Protein AF-A0A7X7V3R4-F1 (afdb_monomer)

Foldseek 3Di:
DDAPDDLCVLADDPDDDDDPPPFDDFWLLLVLLNVLSVVLSVLVVLLVVLLVCLVDPPCVVVDPADPDPLVNQLSNVVSSLVSLLRSLVSLVVSLLSLQLSLQSNQCCVQDDPHDRDDGVHYDPPVVSVVSSVSSSVLRDQLPDPPRCVVVSCVVPVLSVVLSCLSVVLCVVVCPDPSVVQNCCCVPVNDADAPSNVVSVDDLPDWDWDADPVPRDIDIDDRDPNVPGHYDHSVVSSVVVSCCSRPPSVVSSSVSSVSSCVSVVGGPVD

Sequence (269 aa):
MEFTTDIFSLDKPSSVTFNLVGTRLPNNHDLYFRSKQKELVEQYSAARIFLRETETDDWEHWFNPVEDDVANKAFKLIFRSHFYETALFYYNAIVDLSWTLCYVSAEFACSQQGKRVDLSGIRPIDEAATLLRSAERNVTAPTAENNPFEYLRMMCPEFIPAFDQIIDFWNAFSDSEIRKRYNFCKHKGRPAYQEIEDLSSGRVMGFYVQNKDTGEKTQMASDIADVRYSFSLEDAIAQLVDFDDNKLFPYIRKLIDTIEDILKPSPMI

Solvent-accessible surface area (backbone atoms only — not comparable to full-atom values): 15715 Å² total; per-residue (Å²): 113,88,73,94,62,66,65,73,76,64,41,76,83,90,76,75,90,78,61,82,80,90,54,65,74,62,27,42,59,38,51,52,36,52,52,38,44,46,56,38,42,53,41,47,52,52,19,52,52,26,47,35,52,50,64,60,84,70,53,70,82,79,43,83,83,52,92,50,64,69,62,38,51,43,50,53,50,52,54,29,48,53,24,42,54,52,14,48,52,32,54,52,48,39,57,54,40,52,53,45,34,49,41,65,61,50,48,77,64,46,48,65,94,84,40,71,61,86,49,88,46,72,63,59,70,71,58,45,51,51,51,53,60,53,46,61,71,70,62,63,59,86,83,43,95,84,36,58,59,70,59,41,42,71,78,33,56,86,46,39,71,47,52,50,52,52,45,58,49,44,68,59,43,69,78,28,70,68,45,50,52,43,52,38,47,75,74,74,41,84,68,45,36,46,75,50,54,71,67,61,78,66,77,87,53,83,44,73,51,66,42,87,89,78,64,49,72,45,78,46,85,57,44,77,72,70,76,46,64,64,49,53,56,67,62,50,49,54,51,51,51,50,38,42,58,75,47,49,48,58,48,53,47,53,43,50,53,50,49,43,72,68,67,58,56,26,82,88,109

Secondary structure (DSSP, 8-state):
---SS-GGGGSPPSS----STTPPPP-HHHHHHHHHHHHHHHHHHHHHHHHHHTT-S-GGGTS---S-HHHHHHHHHHHHHHHHHHHHHHHHHHHHHHHHHHHHHH-TT-EETTEEPP-SSPPPHHHHHHHHHHHHTT---TT-TT-THHHHHHH-GGGHHHHHHHHHHHHHHTTSHHHHHHHHHHHH---EEHHHHTTS------EEEE-TTT--EEEEP-SGGGGS-EE-HHHHHHHHHHHIIIIIHHHHHHHHHHHHHHH---TT-

Radius of gyration: 24.25 Å; Cα contacts (8 Å, |Δi|>4): 280; chains: 1; bounding box: 82×37×66 Å

Structure (mmCIF, N/CA/C/O backbone):
data_AF-A0A7X7V3R4-F1
#
_entry.id   AF-A0A7X7V3R4-F1
#
loop_
_atom_site.group_PDB
_atom_site.id
_atom_site.type_symbol
_atom_site.label_atom_id
_atom_site.label_alt_id
_atom_site.label_comp_id
_atom_site.label_asym_id
_atom_site.label_entity_id
_atom_site.label_seq_id
_atom_site.pdbx_PDB_ins_code
_atom_site.Cartn_x
_atom_site.Cartn_y
_atom_site.Cartn_z
_atom_site.occupancy
_atom_site.B_iso_or_equiv
_atom_site.auth_seq_id
_atom_site.auth_comp_id
_atom_site.auth_asym_id
_atom_site.auth_atom_id
_atom_site.pdbx_PDB_model_num
ATOM 1 N N . MET A 1 1 ? -3.279 -10.533 -13.887 1.00 90.25 1 MET A N 1
ATOM 2 C CA . MET A 1 1 ? -2.554 -10.736 -12.618 1.00 90.25 1 MET A CA 1
ATOM 3 C C . MET A 1 1 ? -3.469 -11.358 -11.583 1.00 90.25 1 MET A C 1
ATOM 5 O O . MET A 1 1 ? -4.553 -10.825 -11.336 1.00 90.25 1 MET A O 1
ATOM 9 N N . GLU A 1 2 ? -3.047 -12.467 -10.980 1.00 88.75 2 GLU A N 1
ATOM 10 C CA . GLU A 1 2 ? -3.783 -13.142 -9.906 1.00 88.75 2 GLU A CA 1
ATOM 11 C C . GLU A 1 2 ? -3.129 -12.851 -8.550 1.00 88.75 2 GLU A C 1
ATOM 13 O O . GLU A 1 2 ? -1.925 -13.024 -8.398 1.00 88.75 2 GLU A O 1
ATOM 18 N N . PHE A 1 3 ? -3.929 -12.408 -7.575 1.00 94.44 3 PHE A N 1
ATOM 19 C CA . PHE A 1 3 ? -3.501 -12.253 -6.181 1.00 94.44 3 PHE A CA 1
ATOM 20 C C . PHE A 1 3 ? -3.953 -13.476 -5.388 1.00 94.44 3 PHE A C 1
ATOM 22 O O . PHE A 1 3 ? -5.078 -13.947 -5.571 1.00 94.44 3 PHE A O 1
ATOM 29 N N . THR A 1 4 ? -3.111 -13.963 -4.481 1.00 95.06 4 THR A N 1
ATOM 30 C CA . THR A 1 4 ? -3.426 -15.127 -3.633 1.00 95.06 4 THR A CA 1
ATOM 31 C C . THR A 1 4 ? -4.371 -14.790 -2.479 1.00 95.06 4 THR A C 1
ATOM 33 O O . THR A 1 4 ? -4.909 -15.683 -1.821 1.00 95.06 4 THR A O 1
ATOM 36 N N . THR A 1 5 ? -4.602 -13.500 -2.241 1.00 95.38 5 THR A N 1
ATOM 37 C CA . THR A 1 5 ? -5.383 -12.981 -1.119 1.00 95.38 5 THR A CA 1
ATOM 38 C C . THR A 1 5 ? -6.582 -12.148 -1.588 1.00 95.38 5 THR A C 1
ATOM 40 O O . THR A 1 5 ? -6.562 -11.538 -2.658 1.00 95.38 5 THR A O 1
ATOM 43 N N . ASP A 1 6 ? -7.647 -12.086 -0.784 1.00 95.50 6 ASP A N 1
ATOM 44 C CA . ASP A 1 6 ? -8.861 -11.311 -1.081 1.00 95.50 6 ASP A CA 1
ATOM 45 C C . ASP A 1 6 ? -8.935 -10.050 -0.209 1.00 95.50 6 ASP A C 1
ATOM 47 O O . ASP A 1 6 ? -9.284 -10.132 0.963 1.00 95.50 6 ASP A O 1
ATOM 51 N N . ILE A 1 7 ? -8.641 -8.867 -0.754 1.00 96.06 7 ILE A N 1
ATOM 52 C CA . ILE A 1 7 ? -8.715 -7.601 0.003 1.00 96.06 7 ILE A CA 1
ATOM 53 C C . ILE A 1 7 ? -10.114 -7.254 0.505 1.00 96.06 7 ILE A C 1
ATOM 55 O O . ILE A 1 7 ? -10.221 -6.556 1.508 1.00 96.06 7 ILE A O 1
ATOM 59 N N . PHE A 1 8 ? -11.184 -7.753 -0.116 1.00 95.19 8 PHE A N 1
ATOM 60 C CA . PHE A 1 8 ? -12.544 -7.450 0.340 1.00 95.19 8 PHE A CA 1
ATOM 61 C C . PHE A 1 8 ? -12.896 -8.186 1.631 1.00 95.19 8 PHE A C 1
ATOM 63 O O . PHE A 1 8 ? -13.772 -7.754 2.372 1.00 95.19 8 PHE A O 1
ATOM 70 N N . SER A 1 9 ? -12.155 -9.240 1.965 1.00 95.06 9 SER A N 1
ATOM 71 C CA . SER A 1 9 ? -12.248 -9.887 3.274 1.00 95.06 9 SER A CA 1
ATOM 72 C C . SER A 1 9 ? -11.659 -9.057 4.426 1.00 95.06 9 SER A C 1
ATOM 74 O O . SER A 1 9 ? -11.822 -9.441 5.580 1.00 95.06 9 SER A O 1
ATOM 76 N N . LEU A 1 10 ? -10.959 -7.953 4.129 1.00 96.12 10 LEU A N 1
ATOM 77 C CA . LEU A 1 10 ? -10.524 -6.966 5.124 1.00 96.12 10 LEU A CA 1
ATOM 78 C C . LEU A 1 10 ? -11.628 -5.951 5.445 1.00 96.12 10 LEU A C 1
ATOM 80 O O . LEU A 1 10 ? -11.465 -5.160 6.374 1.00 96.12 10 LEU A O 1
ATOM 84 N N . ASP A 1 11 ? -12.709 -5.918 4.659 1.00 91.94 11 ASP A N 1
ATOM 85 C CA . ASP A 1 11 ? -13.838 -5.025 4.894 1.00 91.94 11 ASP A CA 1
ATOM 86 C C . ASP A 1 11 ? -14.675 -5.520 6.079 1.00 91.94 11 ASP A C 1
ATOM 88 O O . ASP A 1 11 ? -14.625 -6.683 6.493 1.00 91.94 11 ASP A O 1
ATOM 92 N N . LYS A 1 12 ? -15.479 -4.619 6.634 1.00 85.81 12 LYS A N 1
ATOM 93 C CA . LYS A 1 12 ? -16.449 -4.975 7.660 1.00 85.81 12 LYS A CA 1
ATOM 94 C C . LYS A 1 12 ? -17.483 -5.960 7.093 1.00 85.81 12 LYS A C 1
ATOM 96 O O . LYS A 1 12 ? -17.801 -5.909 5.900 1.00 85.81 12 LYS A O 1
ATOM 101 N N . PRO A 1 13 ? -18.106 -6.797 7.939 1.00 82.12 13 PRO A N 1
ATOM 102 C CA . PRO A 1 13 ? -19.190 -7.667 7.503 1.00 82.12 13 PRO A CA 1
ATOM 103 C C . PRO A 1 13 ? -20.293 -6.888 6.764 1.00 82.12 13 PRO A C 1
ATOM 105 O O . PRO A 1 13 ? -20.851 -5.913 7.274 1.00 82.12 13 PRO A O 1
ATOM 108 N N . SER A 1 14 ? -20.613 -7.321 5.544 1.00 76.94 14 SER A N 1
ATOM 109 C CA . SER A 1 14 ? -21.600 -6.659 4.678 1.00 76.94 14 SER A CA 1
ATOM 110 C C . SER A 1 14 ? -23.049 -6.973 5.064 1.00 76.94 14 SER A C 1
ATOM 112 O O . SER A 1 14 ? -23.953 -6.190 4.774 1.00 76.94 14 SER A O 1
ATOM 114 N N . SER A 1 15 ? -23.281 -8.095 5.751 1.00 80.44 15 SER A N 1
ATOM 115 C CA . SER A 1 15 ? -24.582 -8.496 6.286 1.00 80.44 15 SER A CA 1
ATOM 116 C C . SER A 1 15 ? -24.403 -9.165 7.646 1.00 80.44 15 SER A C 1
ATOM 118 O O . SER A 1 15 ? -23.704 -10.170 7.763 1.00 80.44 15 SER A O 1
ATOM 120 N N . VAL A 1 16 ? -25.033 -8.603 8.681 1.00 83.94 16 VAL A N 1
ATOM 121 C CA . VAL A 1 16 ? -24.972 -9.115 10.057 1.00 83.94 16 VAL A CA 1
ATOM 122 C C . VAL A 1 16 ? -26.386 -9.251 10.602 1.00 83.94 16 VAL A C 1
ATOM 124 O O . VAL A 1 16 ? -27.210 -8.353 10.450 1.00 83.94 16 VAL A O 1
ATOM 127 N N . THR A 1 17 ? -26.667 -10.375 11.259 1.00 86.06 17 THR A N 1
ATOM 128 C CA . THR A 1 17 ? -27.885 -10.563 12.056 1.00 86.06 17 THR A CA 1
ATOM 129 C C . THR A 1 17 ? -27.506 -10.543 13.530 1.00 86.06 17 THR A C 1
ATOM 131 O O . THR A 1 17 ? -26.628 -11.293 13.950 1.00 86.06 17 THR A O 1
ATOM 134 N N . PHE A 1 18 ? -28.164 -9.701 14.322 1.00 87.56 18 PHE A N 1
ATOM 135 C CA . PHE A 1 18 ? -27.930 -9.594 15.762 1.00 87.56 18 PHE A CA 1
ATOM 136 C C . PHE A 1 18 ? -29.246 -9.373 16.517 1.00 87.56 18 PHE A C 1
ATOM 138 O O . PHE A 1 18 ? -30.230 -8.876 15.968 1.00 87.56 18 PHE A O 1
ATOM 145 N N . ASN A 1 19 ? -29.266 -9.740 17.800 1.00 87.12 19 ASN A N 1
ATOM 146 C CA . ASN A 1 19 ? -30.423 -9.524 18.668 1.00 87.12 19 ASN A CA 1
ATOM 147 C C . ASN A 1 19 ? -30.450 -8.081 19.166 1.00 87.12 19 ASN A C 1
ATOM 149 O O . ASN A 1 19 ? -29.470 -7.618 19.735 1.00 87.12 19 ASN A O 1
ATOM 153 N N . LEU A 1 20 ? -31.573 -7.374 19.043 1.00 85.25 20 LEU A N 1
ATOM 154 C CA . LEU A 1 20 ? -31.677 -6.010 19.582 1.00 85.25 20 LEU A CA 1
ATOM 155 C C . LEU A 1 20 ? -31.516 -5.971 21.110 1.00 85.25 20 LEU A C 1
ATOM 157 O O . LEU A 1 20 ? -30.921 -5.045 21.654 1.00 85.25 20 LEU A O 1
ATOM 161 N N . VAL A 1 21 ? -32.019 -6.990 21.810 1.00 87.31 21 VAL A N 1
ATOM 162 C CA . VAL A 1 21 ? -31.901 -7.092 23.268 1.00 87.31 21 VAL A CA 1
ATOM 163 C C . VAL A 1 21 ? -30.504 -7.593 23.633 1.00 87.31 21 VAL A C 1
ATOM 165 O O . VAL A 1 21 ? -30.109 -8.682 23.227 1.00 87.31 21 VAL A O 1
ATOM 168 N N . GLY A 1 22 ? -29.771 -6.803 24.420 1.00 83.19 22 GLY A N 1
ATOM 169 C CA . GLY A 1 22 ? -28.434 -7.152 24.913 1.00 83.19 22 GLY A CA 1
ATOM 170 C C . GLY A 1 22 ? -27.278 -6.805 23.968 1.00 83.19 22 GLY A C 1
ATOM 171 O O . GLY A 1 22 ? -26.126 -6.927 24.376 1.00 83.19 22 GLY A O 1
ATOM 172 N N . THR A 1 23 ? -27.552 -6.330 22.747 1.00 89.06 23 THR A N 1
ATOM 173 C CA . THR A 1 23 ? -26.501 -5.824 21.849 1.00 89.06 23 THR A CA 1
ATOM 174 C C . THR A 1 23 ? -26.047 -4.433 22.276 1.00 89.06 23 THR A C 1
ATOM 176 O O . THR A 1 23 ? -26.860 -3.541 22.522 1.00 89.06 23 THR A O 1
ATOM 179 N N . ARG A 1 24 ? -24.726 -4.240 22.341 1.00 88.31 24 ARG A N 1
ATOM 180 C CA . ARG A 1 24 ? -24.099 -2.942 22.605 1.00 88.31 24 ARG A CA 1
ATOM 181 C C . ARG A 1 24 ? -24.414 -1.973 21.461 1.00 88.31 24 ARG A C 1
ATOM 183 O O . ARG A 1 24 ? -24.144 -2.284 20.302 1.00 88.31 24 ARG A O 1
ATOM 190 N N . LEU A 1 25 ? -24.953 -0.800 21.794 1.00 88.69 25 LEU A N 1
ATOM 191 C CA . LEU A 1 25 ? -25.130 0.290 20.832 1.00 88.69 25 LEU A CA 1
ATOM 192 C C . LEU A 1 25 ? -23.770 0.776 20.317 1.00 88.69 25 LEU A C 1
ATOM 194 O O . LEU A 1 25 ? -22.812 0.801 21.098 1.00 88.69 25 LEU A O 1
ATOM 198 N N . PRO A 1 26 ? -23.681 1.186 19.041 1.00 89.62 26 PRO A N 1
ATOM 199 C CA . PRO A 1 26 ? -22.457 1.747 18.520 1.00 89.62 26 PRO A CA 1
ATOM 200 C C . PRO A 1 26 ? -22.122 3.055 19.215 1.00 89.62 26 PRO A C 1
ATOM 202 O O . PRO A 1 26 ? -22.998 3.790 19.676 1.00 89.62 26 PRO A O 1
ATOM 205 N N . ASN A 1 27 ? -20.836 3.355 19.254 1.00 86.94 27 ASN A N 1
ATOM 206 C CA . ASN A 1 27 ? -20.336 4.659 19.650 1.00 86.94 27 ASN A CA 1
ATOM 207 C C . ASN A 1 27 ? -19.434 5.220 18.546 1.00 86.94 27 ASN A C 1
ATOM 209 O O . ASN A 1 27 ? -19.212 4.592 17.506 1.00 86.94 27 ASN A O 1
ATOM 213 N N . ASN A 1 28 ? -18.900 6.415 18.767 1.00 84.44 28 ASN A N 1
ATOM 214 C CA . ASN A 1 28 ? -18.008 7.025 17.792 1.00 84.44 28 ASN A CA 1
ATOM 215 C C . ASN A 1 28 ? -16.717 6.224 17.547 1.00 84.44 28 ASN A C 1
ATOM 217 O O . ASN A 1 28 ? -16.137 6.372 16.478 1.00 84.44 28 ASN A O 1
ATOM 221 N N . HIS A 1 29 ? -16.281 5.366 18.478 1.00 84.06 29 HIS A N 1
ATOM 222 C CA . HIS A 1 29 ? -15.094 4.527 18.284 1.00 84.06 29 HIS A CA 1
ATOM 223 C C . HIS A 1 29 ? -15.340 3.533 17.157 1.00 84.06 29 HIS A C 1
ATOM 225 O O . HIS A 1 29 ? -14.551 3.440 16.219 1.00 84.06 29 HIS A O 1
ATOM 231 N N . ASP A 1 30 ? -16.479 2.846 17.243 1.00 89.31 30 ASP A N 1
ATOM 232 C CA . ASP A 1 30 ? -16.897 1.849 16.269 1.00 89.31 30 ASP A CA 1
ATOM 233 C C . ASP A 1 30 ? -17.009 2.497 14.881 1.00 89.31 30 ASP A C 1
ATOM 235 O O . ASP A 1 30 ? -16.478 1.979 13.902 1.00 89.31 30 ASP A O 1
ATOM 239 N N . LEU A 1 31 ? -17.623 3.684 14.810 1.00 90.00 31 LEU A N 1
ATOM 240 C CA . LEU A 1 31 ? -17.771 4.447 13.570 1.00 90.00 31 LEU A CA 1
ATOM 241 C C . LEU A 1 31 ? -16.430 4.882 12.973 1.00 90.00 31 LEU A C 1
ATOM 243 O O . LEU A 1 31 ? -16.225 4.728 11.771 1.00 90.00 31 LEU A O 1
ATOM 247 N N . TYR A 1 32 ? -15.520 5.432 13.777 1.00 90.50 32 TYR A N 1
ATOM 248 C CA . TYR A 1 32 ? -14.241 5.929 13.271 1.00 90.50 32 TYR A CA 1
ATOM 249 C C . TYR A 1 32 ? -13.345 4.792 12.788 1.00 90.50 32 TYR A C 1
ATOM 251 O O . TYR A 1 32 ? -12.782 4.884 11.696 1.00 90.50 32 TYR A O 1
ATOM 259 N N . PHE A 1 33 ? -13.271 3.702 13.557 1.00 92.56 33 PHE A N 1
ATOM 260 C CA . PHE A 1 33 ? -12.564 2.493 13.154 1.00 92.56 33 PHE A CA 1
ATOM 261 C C . PHE A 1 33 ? -13.123 1.940 11.836 1.00 92.56 33 PHE A C 1
ATOM 263 O O . PHE A 1 33 ? -12.376 1.794 10.870 1.00 92.56 33 PHE A O 1
ATOM 270 N N . ARG A 1 34 ? -14.444 1.722 11.746 1.00 94.12 34 ARG A N 1
ATOM 271 C CA . ARG A 1 34 ? -15.097 1.191 10.535 1.00 94.12 34 ARG A CA 1
ATOM 272 C C . ARG A 1 34 ? -14.962 2.126 9.332 1.00 94.12 34 ARG A C 1
ATOM 274 O O . ARG A 1 34 ? -14.777 1.654 8.213 1.00 94.12 34 ARG A O 1
ATOM 281 N N . SER A 1 35 ? -14.994 3.443 9.547 1.00 93.44 35 SER A N 1
ATOM 282 C CA . SER A 1 35 ? -14.739 4.432 8.493 1.00 93.44 35 SER A CA 1
ATOM 283 C C . SER A 1 35 ? -13.324 4.295 7.938 1.00 93.44 35 SER A C 1
ATOM 285 O O . SER A 1 35 ? -13.142 4.284 6.725 1.00 93.44 35 SER A O 1
ATOM 287 N N . LYS A 1 36 ? -12.320 4.164 8.812 1.00 94.88 36 LYS A N 1
ATOM 288 C CA . LYS A 1 36 ? -10.920 4.042 8.396 1.00 94.88 36 LYS A CA 1
ATOM 289 C C . LYS A 1 36 ? -10.589 2.689 7.792 1.00 94.88 36 LYS A C 1
ATOM 291 O O . LYS A 1 36 ? -9.827 2.642 6.833 1.00 94.88 36 LYS A O 1
ATOM 296 N N . GLN A 1 37 ? -11.196 1.618 8.292 1.00 96.56 37 GLN A N 1
ATOM 297 C CA . GLN A 1 37 ? -11.114 0.295 7.682 1.00 96.56 37 GLN A CA 1
ATOM 298 C C . GLN A 1 37 ? -11.621 0.342 6.237 1.00 96.56 37 GLN A C 1
ATOM 300 O O . GLN A 1 37 ? -10.922 -0.101 5.330 1.00 96.56 37 GLN A O 1
ATOM 305 N N . LYS A 1 38 ? -12.790 0.952 6.010 1.00 95.94 38 LYS A N 1
ATOM 306 C CA . LYS A 1 38 ? -13.359 1.097 4.669 1.00 95.94 38 LYS A CA 1
ATOM 307 C C . LYS A 1 38 ? -12.469 1.928 3.742 1.00 95.94 38 LYS A C 1
ATOM 309 O O . LYS A 1 38 ? -12.157 1.475 2.646 1.00 95.94 38 LYS A O 1
ATOM 314 N N . GLU A 1 39 ? -12.024 3.106 4.185 1.00 96.44 39 GLU A N 1
ATOM 315 C CA . GLU A 1 39 ? -11.111 3.953 3.399 1.00 96.44 39 GLU A CA 1
ATOM 316 C C . GLU A 1 39 ? -9.819 3.196 3.031 1.00 96.44 39 GLU A C 1
ATOM 318 O O . GLU A 1 39 ? -9.339 3.300 1.903 1.00 96.44 39 GLU A O 1
ATOM 323 N N . LEU A 1 40 ? -9.272 2.394 3.954 1.00 98.06 40 LEU A N 1
ATOM 324 C CA . LEU A 1 40 ? -8.094 1.564 3.704 1.00 98.06 40 LEU A CA 1
ATOM 325 C C . LEU A 1 40 ? -8.361 0.524 2.608 1.00 98.06 40 LEU A C 1
ATOM 327 O O . LEU A 1 40 ? -7.564 0.418 1.677 1.00 98.06 40 LEU A O 1
ATOM 331 N N . VAL A 1 41 ? -9.478 -0.207 2.681 1.00 97.81 41 VAL A N 1
ATOM 332 C CA . VAL A 1 41 ? -9.860 -1.210 1.669 1.00 97.81 41 VAL A CA 1
ATOM 333 C C . VAL A 1 41 ? -10.108 -0.567 0.303 1.00 97.81 41 VAL A C 1
ATOM 335 O O . VAL A 1 41 ? -9.695 -1.123 -0.713 1.00 97.81 41 VAL A O 1
ATOM 338 N N . GLU A 1 42 ? -10.707 0.625 0.252 1.00 97.44 42 GLU A N 1
ATOM 339 C CA . GLU A 1 42 ? -10.907 1.379 -0.993 1.00 97.44 42 GLU A CA 1
ATOM 340 C C . GLU A 1 42 ? -9.570 1.748 -1.660 1.00 97.44 42 GLU A C 1
ATOM 342 O O . GLU A 1 42 ? -9.393 1.518 -2.860 1.00 97.44 42 GLU A O 1
ATOM 347 N N . GLN A 1 43 ? -8.595 2.247 -0.890 1.00 98.06 43 GLN A N 1
ATOM 348 C CA . GLN A 1 43 ? -7.244 2.510 -1.407 1.00 98.06 43 GLN A CA 1
ATOM 349 C C . GLN A 1 43 ? -6.534 1.218 -1.827 1.00 98.06 43 GLN A C 1
ATOM 351 O O . GLN A 1 43 ? -5.829 1.199 -2.838 1.00 98.06 43 GLN A O 1
ATOM 356 N N . TYR A 1 44 ? -6.753 0.124 -1.093 1.00 98.50 44 TYR A N 1
ATOM 357 C CA . TYR A 1 44 ? -6.199 -1.182 -1.438 1.00 98.50 44 TYR A CA 1
ATOM 358 C C . TYR A 1 44 ? -6.765 -1.714 -2.759 1.00 98.50 44 TYR A C 1
ATOM 360 O O . TYR A 1 44 ? -6.027 -2.188 -3.626 1.00 98.50 44 TYR A O 1
ATOM 368 N N . SER A 1 45 ? -8.067 -1.541 -2.978 1.00 98.00 45 SER A N 1
ATOM 369 C CA . SER A 1 45 ? -8.699 -1.859 -4.254 1.00 98.00 45 SER A CA 1
ATOM 370 C C . SER A 1 45 ? -8.089 -1.054 -5.398 1.00 98.00 45 SER A C 1
ATOM 372 O O . SER A 1 45 ? -7.772 -1.631 -6.437 1.00 98.00 45 SER A O 1
ATOM 374 N N . ALA A 1 46 ? -7.868 0.251 -5.212 1.00 98.12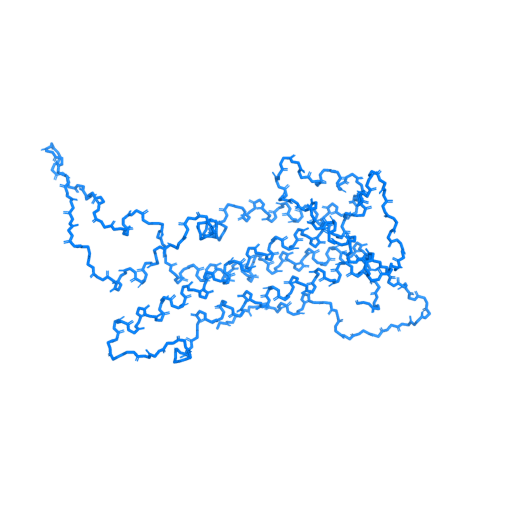 46 ALA A N 1
ATOM 375 C CA . ALA A 1 46 ? -7.222 1.084 -6.224 1.00 98.12 46 ALA A CA 1
ATOM 376 C C . ALA A 1 46 ? -5.791 0.608 -6.538 1.00 98.12 46 ALA A C 1
ATOM 378 O O . ALA A 1 46 ? -5.443 0.468 -7.711 1.00 98.12 46 ALA A O 1
ATOM 379 N N . ALA A 1 47 ? -4.993 0.272 -5.516 1.00 98.50 47 ALA A N 1
ATOM 380 C CA . ALA A 1 47 ? -3.640 -0.262 -5.697 1.00 98.50 47 ALA A CA 1
ATOM 381 C C . ALA A 1 47 ? -3.626 -1.502 -6.600 1.00 98.50 47 ALA A C 1
ATOM 383 O O . ALA A 1 47 ? -2.854 -1.573 -7.558 1.00 98.50 47 ALA A O 1
ATOM 384 N N . ARG A 1 48 ? -4.527 -2.454 -6.329 1.00 98.31 48 ARG A N 1
ATOM 385 C CA . ARG A 1 48 ? -4.633 -3.698 -7.097 1.00 98.31 48 ARG A CA 1
ATOM 386 C C . ARG A 1 48 ? -5.184 -3.505 -8.500 1.00 98.31 48 ARG A C 1
ATOM 388 O O . ARG A 1 48 ? -4.782 -4.249 -9.387 1.00 98.31 48 ARG A O 1
ATOM 395 N N . ILE A 1 49 ? -6.078 -2.537 -8.715 1.00 97.69 49 ILE A N 1
ATOM 396 C CA . ILE A 1 49 ? -6.545 -2.180 -10.062 1.00 97.69 49 ILE A CA 1
ATOM 397 C C . ILE A 1 49 ? -5.348 -1.750 -10.908 1.00 97.69 49 ILE A C 1
ATOM 399 O O . ILE A 1 49 ? -5.074 -2.374 -11.928 1.00 97.69 49 ILE A O 1
ATOM 403 N N . PHE A 1 50 ? -4.573 -0.765 -10.449 1.00 98.31 50 PHE A N 1
ATOM 404 C CA . PHE A 1 50 ? -3.418 -0.290 -11.213 1.00 98.31 50 PHE A CA 1
ATOM 405 C C . PHE A 1 50 ? -2.334 -1.357 -11.365 1.00 98.31 50 PHE A C 1
ATOM 407 O O . PHE A 1 50 ? -1.737 -1.467 -12.430 1.00 98.31 50 PHE A O 1
ATOM 414 N N . LEU A 1 51 ? -2.103 -2.193 -10.351 1.00 98.25 51 LEU A N 1
ATOM 415 C CA . LEU A 1 51 ? -1.128 -3.270 -10.490 1.00 98.25 51 LEU A CA 1
ATOM 416 C C . LEU A 1 51 ? -1.588 -4.332 -11.506 1.00 98.25 51 LEU A C 1
ATOM 418 O O . LEU A 1 51 ? -0.769 -4.809 -12.286 1.00 98.25 51 LEU A O 1
ATOM 422 N N . ARG A 1 52 ? -2.891 -4.638 -11.588 1.00 97.50 52 ARG A N 1
ATOM 423 C CA . ARG A 1 52 ? -3.456 -5.514 -12.633 1.00 97.50 52 ARG A CA 1
ATOM 424 C C . ARG A 1 52 ? -3.328 -4.926 -14.031 1.00 97.50 52 ARG A C 1
ATOM 426 O O . ARG A 1 52 ? -3.007 -5.674 -14.948 1.00 97.50 52 ARG A O 1
ATOM 433 N N . GLU A 1 53 ? -3.516 -3.616 -14.185 1.00 97.25 53 GLU A N 1
ATOM 434 C CA . GLU A 1 53 ? -3.348 -2.939 -15.480 1.00 97.25 53 GLU A CA 1
ATOM 435 C C . GLU A 1 53 ? -1.916 -3.053 -16.025 1.00 97.25 53 GLU A C 1
ATOM 437 O O . GLU A 1 53 ? -1.696 -2.909 -17.225 1.00 97.25 53 GLU A O 1
ATOM 442 N N . THR A 1 54 ? -0.925 -3.400 -15.194 1.00 97.69 54 THR A N 1
ATOM 443 C CA . THR A 1 54 ? 0.425 -3.707 -15.696 1.00 97.69 54 THR A CA 1
ATOM 444 C C . THR A 1 54 ? 0.488 -4.959 -16.582 1.00 97.69 54 THR A C 1
ATOM 446 O O . THR A 1 54 ? 1.467 -5.129 -17.306 1.00 97.69 54 THR A O 1
ATOM 449 N N . GLU A 1 55 ? -0.538 -5.811 -16.554 1.00 95.56 55 GLU A N 1
ATOM 450 C CA . GLU A 1 55 ? -0.697 -7.000 -17.401 1.00 95.56 55 GLU A CA 1
ATOM 451 C C . GLU A 1 55 ? -1.881 -6.855 -18.375 1.00 95.56 55 GLU A C 1
ATOM 453 O O . GLU A 1 55 ? -2.449 -7.851 -18.814 1.00 95.56 55 GLU A O 1
ATOM 458 N N . THR A 1 56 ? -2.304 -5.623 -18.681 1.00 93.81 56 THR A N 1
ATOM 459 C CA . THR A 1 56 ? -3.413 -5.394 -19.613 1.00 93.81 56 THR A CA 1
ATOM 460 C C . THR A 1 56 ? -3.064 -5.840 -21.035 1.00 93.81 56 THR A C 1
ATOM 462 O O . THR A 1 56 ? -1.949 -5.629 -21.519 1.00 93.81 56 THR A O 1
ATOM 465 N N . ASP A 1 57 ? -4.044 -6.423 -21.722 1.00 92.12 57 ASP A N 1
ATOM 466 C CA . ASP A 1 57 ? -3.967 -6.738 -23.152 1.00 92.12 57 ASP A CA 1
ATOM 467 C C . ASP A 1 57 ? -4.722 -5.705 -24.012 1.00 92.12 57 ASP A C 1
ATOM 469 O O . ASP A 1 57 ? -4.515 -5.641 -25.227 1.00 92.12 57 ASP A O 1
ATOM 473 N N . ASP A 1 58 ? -5.551 -4.855 -23.392 1.00 93.94 58 ASP A N 1
ATOM 474 C CA . ASP A 1 58 ? -6.369 -3.831 -24.054 1.00 93.94 58 ASP A CA 1
ATOM 475 C C . ASP A 1 58 ? -5.582 -2.525 -24.261 1.00 93.94 58 ASP A C 1
ATOM 477 O O . ASP A 1 58 ? -5.874 -1.464 -23.708 1.00 93.94 58 ASP A O 1
ATOM 481 N N . TRP A 1 59 ? -4.507 -2.609 -25.045 1.00 94.38 59 TRP A N 1
ATOM 482 C CA . TRP A 1 59 ? -3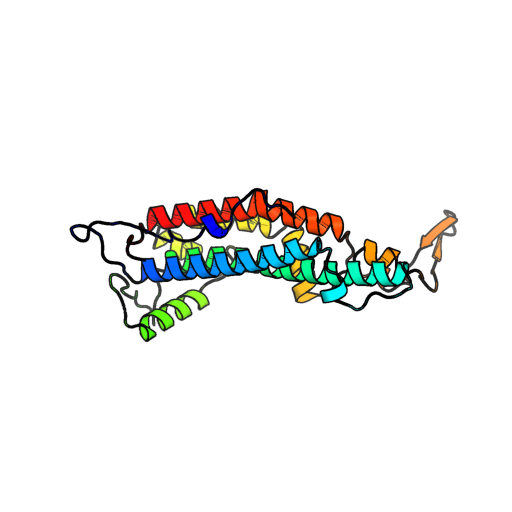.628 -1.462 -25.294 1.00 94.38 59 TRP A CA 1
ATOM 483 C C . TRP A 1 59 ? -4.287 -0.360 -26.131 1.00 94.38 59 TRP A C 1
ATOM 485 O O . TRP A 1 59 ? -3.929 0.807 -25.975 1.00 94.38 59 TRP A O 1
ATOM 495 N N . GLU A 1 60 ? -5.263 -0.713 -26.971 1.00 93.75 60 GLU A N 1
ATOM 496 C CA . GLU A 1 60 ? -6.006 0.232 -27.818 1.00 93.75 60 GLU A CA 1
ATOM 497 C C . GLU A 1 60 ? -6.827 1.234 -26.995 1.00 93.75 60 GLU A C 1
ATOM 499 O O . GLU A 1 60 ? -7.058 2.356 -27.446 1.00 93.75 60 GLU A O 1
ATOM 504 N N . HIS A 1 61 ? -7.210 0.873 -25.765 1.00 94.00 61 HIS A N 1
ATOM 505 C CA . HIS A 1 61 ? -7.825 1.802 -24.820 1.00 94.00 61 HIS A CA 1
ATOM 506 C C . HIS A 1 61 ? -6.888 2.953 -24.421 1.00 94.00 61 HIS A C 1
ATOM 508 O O . HIS A 1 61 ? -7.330 4.084 -24.208 1.00 94.00 61 HIS A O 1
ATOM 514 N N . TRP A 1 62 ? -5.590 2.667 -24.301 1.00 93.44 62 TRP A N 1
ATOM 515 C CA . TRP A 1 62 ? -4.610 3.574 -23.704 1.00 93.44 62 TRP A CA 1
ATOM 516 C C . TRP A 1 62 ? -3.865 4.417 -24.733 1.00 93.44 62 TRP A C 1
ATOM 518 O O . TRP A 1 62 ? -3.544 5.578 -24.468 1.00 93.44 62 TRP A O 1
ATOM 528 N N . PHE A 1 63 ? -3.591 3.859 -25.910 1.00 92.81 63 PHE A N 1
ATOM 529 C CA . PHE A 1 63 ? -2.972 4.586 -27.008 1.00 92.81 63 PHE A CA 1
ATOM 530 C C . PHE A 1 63 ? -3.314 3.948 -28.357 1.00 92.81 63 PHE A C 1
ATOM 532 O O . PHE A 1 63 ? -3.578 2.754 -28.449 1.00 92.81 63 PHE A O 1
ATOM 539 N N . ASN A 1 64 ? -3.263 4.747 -29.425 1.00 92.75 64 ASN A N 1
ATOM 540 C CA . ASN A 1 64 ? -3.434 4.233 -30.782 1.00 92.75 64 ASN A CA 1
ATOM 541 C C . ASN A 1 64 ? -2.184 3.433 -31.181 1.00 92.75 64 ASN A C 1
ATOM 543 O O . ASN A 1 64 ? -1.103 4.034 -31.228 1.00 92.75 64 ASN A O 1
ATOM 547 N N . PRO A 1 65 ? -2.298 2.127 -31.492 1.00 90.06 65 PRO A N 1
ATOM 548 C CA . PRO A 1 65 ? -1.162 1.339 -31.941 1.00 90.06 65 PRO A CA 1
ATOM 549 C C . PRO A 1 65 ? -0.511 1.955 -33.178 1.00 90.06 65 PRO A C 1
ATOM 551 O O . PRO A 1 65 ? -1.183 2.500 -34.057 1.00 90.06 65 PRO A O 1
ATOM 554 N N . VAL A 1 66 ? 0.812 1.854 -33.239 1.00 90.25 6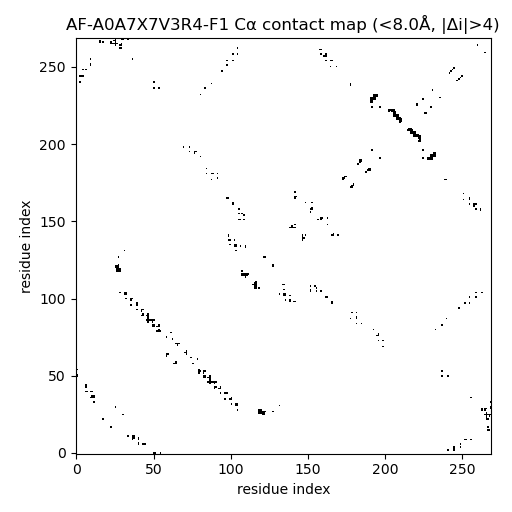6 VAL A N 1
ATOM 555 C CA . VAL A 1 66 ? 1.610 2.331 -34.371 1.00 90.25 66 VAL A CA 1
ATOM 556 C C . VAL A 1 66 ? 2.162 1.145 -35.154 1.00 90.25 66 VAL A C 1
ATOM 558 O O . VAL A 1 66 ? 2.385 0.080 -34.583 1.00 90.25 66 VAL A O 1
ATOM 561 N N . GLU A 1 67 ? 2.391 1.332 -36.456 1.00 91.00 67 GLU A N 1
ATOM 562 C CA . GLU A 1 67 ? 2.913 0.276 -37.341 1.00 91.00 67 GLU A CA 1
ATOM 563 C C . GLU A 1 67 ? 4.346 -0.157 -36.985 1.00 91.00 67 GLU A C 1
ATOM 565 O O . GLU A 1 67 ? 4.742 -1.280 -37.279 1.00 91.00 67 GLU A O 1
ATOM 570 N N . ASP A 1 68 ? 5.132 0.724 -36.358 1.00 92.31 68 ASP A N 1
ATOM 571 C CA . ASP A 1 68 ? 6.481 0.406 -35.888 1.00 92.31 68 ASP A CA 1
ATOM 572 C C . ASP A 1 68 ? 6.417 -0.441 -34.607 1.00 92.31 68 ASP A C 1
ATOM 574 O O . ASP A 1 68 ? 6.095 0.064 -33.530 1.00 92.31 68 ASP A O 1
ATOM 578 N N . ASP A 1 69 ? 6.773 -1.723 -34.719 1.00 91.00 69 ASP A N 1
ATOM 579 C CA . ASP A 1 69 ? 6.776 -2.688 -33.615 1.00 91.00 69 ASP A CA 1
ATOM 580 C C . ASP A 1 69 ? 7.636 -2.252 -32.416 1.00 91.00 69 ASP A C 1
ATOM 582 O O . ASP A 1 69 ? 7.263 -2.500 -31.263 1.00 91.00 69 ASP A O 1
ATOM 586 N N . VAL A 1 70 ? 8.779 -1.598 -32.656 1.00 91.12 70 VAL A N 1
ATOM 587 C CA . VAL A 1 70 ? 9.685 -1.141 -31.589 1.00 91.12 70 VAL A CA 1
ATOM 588 C C . VAL A 1 70 ? 9.046 0.023 -30.844 1.00 91.12 70 VAL A C 1
ATOM 590 O O . VAL A 1 70 ? 8.981 0.006 -29.611 1.00 91.12 70 VAL A O 1
ATOM 593 N N . ALA A 1 71 ? 8.516 1.000 -31.581 1.00 89.38 71 ALA A N 1
ATOM 594 C CA . ALA A 1 71 ? 7.805 2.131 -30.994 1.00 89.38 71 ALA A CA 1
ATOM 595 C C . ALA A 1 71 ? 6.540 1.673 -30.250 1.00 89.38 71 ALA A C 1
ATOM 597 O O . ALA A 1 71 ? 6.290 2.100 -29.122 1.00 89.38 71 ALA A O 1
ATOM 598 N N . ASN A 1 72 ? 5.780 0.741 -30.829 1.00 92.50 72 ASN A N 1
ATOM 599 C CA . ASN A 1 72 ? 4.592 0.160 -30.216 1.00 92.50 72 ASN A CA 1
ATOM 600 C C . ASN A 1 72 ? 4.936 -0.554 -28.899 1.00 92.50 72 ASN A C 1
ATOM 602 O O . ASN A 1 72 ? 4.272 -0.345 -27.883 1.00 92.50 72 ASN A O 1
ATOM 606 N N . LYS A 1 73 ? 6.019 -1.344 -28.872 1.00 94.69 73 LYS A N 1
ATOM 607 C CA . LYS A 1 73 ? 6.521 -1.987 -27.648 1.00 94.69 73 LYS A CA 1
ATOM 608 C C . LYS A 1 73 ? 6.958 -0.961 -26.597 1.00 94.69 73 LYS A C 1
ATOM 610 O O . LYS A 1 73 ? 6.651 -1.139 -25.417 1.00 94.69 73 LYS A O 1
ATOM 615 N N . ALA A 1 74 ? 7.632 0.111 -27.010 1.00 92.81 74 ALA A N 1
ATOM 616 C CA . ALA A 1 74 ? 8.041 1.183 -26.108 1.00 92.81 74 ALA A CA 1
ATOM 617 C C . ALA A 1 74 ? 6.829 1.875 -25.467 1.00 92.81 74 ALA A C 1
ATOM 619 O O . ALA A 1 74 ? 6.821 2.070 -24.252 1.00 92.81 74 ALA A O 1
ATOM 620 N N . PHE A 1 75 ? 5.772 2.170 -26.234 1.00 93.38 75 PHE A N 1
ATOM 621 C CA . PHE A 1 75 ? 4.537 2.738 -25.683 1.00 93.38 75 PHE A CA 1
ATOM 622 C C . PHE A 1 75 ? 3.893 1.823 -24.641 1.00 93.38 75 PHE A C 1
ATOM 624 O O . PHE A 1 75 ? 3.589 2.294 -23.544 1.00 93.38 75 PHE A O 1
ATOM 631 N N . LYS A 1 76 ? 3.776 0.517 -24.918 1.00 95.88 76 LYS A N 1
ATOM 632 C CA . LYS A 1 76 ? 3.261 -0.453 -23.934 1.00 95.88 76 LYS A CA 1
ATOM 633 C C . LYS A 1 76 ? 4.050 -0.405 -22.626 1.00 95.88 76 LYS A C 1
ATOM 635 O O . LYS A 1 76 ? 3.457 -0.304 -21.557 1.00 95.88 76 LYS A O 1
ATOM 640 N N . LEU A 1 77 ? 5.383 -0.409 -22.693 1.00 96.38 77 LEU A N 1
ATOM 641 C CA . LEU A 1 77 ? 6.231 -0.341 -21.497 1.00 96.38 77 LEU A CA 1
ATOM 642 C C . LEU A 1 77 ? 6.123 1.004 -20.762 1.00 96.38 77 LEU A C 1
ATOM 644 O O . LEU A 1 77 ? 6.139 1.029 -19.531 1.00 96.38 77 LEU A O 1
ATOM 648 N N . ILE A 1 78 ? 5.967 2.119 -21.483 1.00 95.25 78 ILE A N 1
ATOM 649 C CA . ILE A 1 78 ? 5.747 3.439 -20.877 1.00 95.25 78 ILE A CA 1
ATOM 650 C C . ILE A 1 78 ? 4.437 3.449 -20.082 1.00 95.25 78 ILE A C 1
ATOM 652 O O . ILE A 1 78 ? 4.459 3.782 -18.897 1.00 95.25 78 ILE A O 1
ATOM 656 N N . PHE A 1 79 ? 3.318 3.026 -20.673 1.00 96.88 79 PHE A N 1
ATOM 657 C CA . PHE A 1 79 ? 2.040 2.954 -19.955 1.00 96.88 79 PHE A CA 1
ATOM 658 C C . PHE A 1 79 ? 2.085 1.956 -18.796 1.00 96.88 79 PHE A C 1
ATOM 660 O O . PHE A 1 79 ? 1.685 2.292 -17.682 1.00 96.88 79 PHE A O 1
ATOM 667 N N . ARG A 1 80 ? 2.689 0.780 -19.006 1.00 97.88 80 ARG A N 1
ATOM 668 C CA . ARG A 1 80 ? 2.920 -0.211 -17.948 1.00 97.88 80 ARG A CA 1
ATOM 669 C C . ARG A 1 80 ? 3.679 0.379 -16.758 1.00 97.88 80 ARG A C 1
ATOM 671 O O . ARG A 1 80 ? 3.326 0.113 -15.611 1.00 97.88 80 ARG A O 1
ATOM 678 N N . SER A 1 81 ? 4.676 1.230 -17.012 1.00 97.69 81 SER A N 1
ATOM 679 C CA . SER A 1 81 ? 5.395 1.928 -15.943 1.00 97.69 81 SER A CA 1
ATOM 680 C C . SER A 1 81 ? 4.520 2.933 -15.188 1.00 97.69 81 SER A C 1
ATOM 682 O O . SER A 1 81 ? 4.641 3.033 -13.973 1.00 97.69 81 SER A O 1
ATOM 684 N N . HIS A 1 82 ? 3.587 3.618 -15.859 1.00 97.69 82 HIS A N 1
ATOM 685 C CA . HIS A 1 82 ? 2.643 4.523 -15.196 1.00 97.69 82 HIS A CA 1
ATOM 686 C C . HIS A 1 82 ? 1.686 3.770 -14.273 1.00 97.69 82 HIS A C 1
ATOM 688 O O . HIS A 1 82 ? 1.430 4.224 -13.157 1.00 97.69 82 HIS A O 1
ATOM 694 N N . PHE A 1 83 ? 1.201 2.602 -14.698 1.00 98.31 83 PHE A N 1
ATOM 695 C CA . PHE A 1 83 ? 0.372 1.741 -13.856 1.00 98.31 83 PHE A CA 1
ATOM 696 C C . PHE A 1 83 ? 1.143 1.233 -12.635 1.00 98.31 83 PHE A C 1
ATOM 698 O O . PHE A 1 83 ? 0.651 1.346 -11.513 1.00 98.31 83 PHE A O 1
ATOM 705 N N . TYR A 1 84 ? 2.387 0.780 -12.827 1.00 98.62 84 TYR A N 1
ATOM 706 C CA . TYR A 1 84 ? 3.270 0.389 -11.728 1.00 98.62 84 TYR A CA 1
ATOM 707 C C . TYR A 1 84 ? 3.523 1.542 -10.744 1.00 98.62 84 TYR A C 1
ATOM 709 O O . TYR A 1 84 ? 3.349 1.369 -9.539 1.00 98.62 84 TYR A O 1
ATOM 717 N N . GLU A 1 85 ? 3.913 2.723 -11.234 1.00 98.38 85 GLU A N 1
ATOM 718 C CA . GLU A 1 85 ? 4.170 3.893 -10.388 1.00 98.38 85 GLU A CA 1
ATOM 719 C C . GLU A 1 85 ? 2.906 4.293 -9.619 1.00 98.38 85 GLU A C 1
ATOM 721 O O . GLU A 1 85 ? 2.963 4.529 -8.415 1.00 98.38 85 GLU A O 1
ATOM 726 N N . THR A 1 86 ? 1.744 4.293 -10.271 1.00 98.44 86 THR A N 1
ATOM 727 C CA . THR A 1 86 ? 0.470 4.621 -9.619 1.00 98.44 86 THR A CA 1
ATOM 728 C C . THR A 1 86 ? 0.132 3.608 -8.525 1.00 98.44 86 THR A C 1
ATOM 730 O O . THR A 1 86 ? -0.169 4.003 -7.396 1.00 98.44 86 THR A O 1
ATOM 733 N N . ALA A 1 87 ? 0.255 2.308 -8.809 1.00 98.62 87 ALA A N 1
ATOM 734 C CA . ALA A 1 87 ? 0.082 1.262 -7.808 1.00 98.62 87 ALA A CA 1
ATOM 735 C C . ALA A 1 87 ? 1.038 1.470 -6.625 1.00 98.62 87 ALA A C 1
ATOM 737 O O . ALA A 1 87 ? 0.603 1.480 -5.476 1.00 98.62 87 ALA A O 1
ATOM 738 N N . LEU A 1 88 ? 2.324 1.719 -6.890 1.00 98.50 88 LEU A N 1
ATOM 739 C CA . LEU A 1 88 ? 3.354 1.953 -5.876 1.00 98.50 88 LEU A CA 1
ATOM 740 C C . LEU A 1 88 ? 2.989 3.094 -4.908 1.00 98.50 88 LEU A C 1
ATOM 742 O O . LEU A 1 88 ? 3.245 2.982 -3.703 1.00 98.50 88 LEU A O 1
ATOM 746 N N . PHE A 1 89 ? 2.378 4.173 -5.409 1.00 98.50 89 PHE A N 1
ATOM 747 C CA . PHE A 1 89 ? 1.868 5.261 -4.570 1.00 98.50 89 PHE A CA 1
ATOM 748 C C . PHE A 1 89 ? 0.722 4.797 -3.669 1.00 98.50 89 PHE A C 1
ATOM 750 O O . PHE A 1 89 ? 0.774 5.052 -2.465 1.00 98.50 89 PHE A O 1
ATOM 757 N N . TYR A 1 90 ? -0.265 4.075 -4.207 1.00 98.69 90 TYR A N 1
ATOM 758 C CA . TYR A 1 90 ? -1.357 3.528 -3.397 1.00 98.69 90 TYR A CA 1
ATOM 759 C C . TYR A 1 90 ? -0.854 2.533 -2.342 1.00 98.69 90 TYR A C 1
ATOM 761 O O . TYR A 1 90 ? -1.256 2.630 -1.187 1.00 98.69 90 TYR A O 1
ATOM 769 N N . TYR A 1 91 ? 0.088 1.646 -2.681 1.00 98.56 91 TYR A N 1
ATOM 770 C CA . TYR A 1 91 ? 0.707 0.726 -1.717 1.00 98.56 91 TYR A CA 1
ATOM 771 C C . TYR A 1 91 ? 1.350 1.457 -0.536 1.00 98.56 91 TYR A C 1
ATOM 773 O O . TYR A 1 91 ? 1.169 1.058 0.613 1.00 98.56 91 TYR A O 1
ATOM 781 N N . ASN A 1 92 ? 2.049 2.565 -0.791 1.00 97.81 92 ASN A N 1
ATOM 782 C CA . ASN A 1 92 ? 2.606 3.388 0.282 1.00 97.81 92 ASN A CA 1
ATOM 783 C C . ASN A 1 92 ? 1.515 4.131 1.067 1.00 97.81 92 ASN A C 1
ATOM 785 O O . ASN A 1 92 ? 1.619 4.231 2.286 1.00 97.81 92 ASN A O 1
ATOM 789 N N . ALA A 1 93 ? 0.456 4.598 0.402 1.00 97.44 93 ALA A N 1
ATOM 790 C CA . ALA A 1 93 ? -0.679 5.229 1.070 1.00 97.44 93 ALA A CA 1
ATOM 791 C C . ALA A 1 93 ? -1.432 4.259 1.996 1.00 97.44 93 ALA A C 1
ATOM 793 O O . ALA A 1 93 ? -1.903 4.680 3.043 1.00 97.44 93 ALA A O 1
ATOM 794 N N . ILE A 1 94 ? -1.519 2.966 1.664 1.00 98.19 94 ILE A N 1
ATOM 795 C CA . ILE A 1 94 ? -2.142 1.943 2.525 1.00 98.19 94 ILE A CA 1
ATOM 796 C C . ILE A 1 94 ? -1.326 1.726 3.799 1.00 98.19 94 ILE A C 1
ATOM 798 O O . ILE A 1 94 ? -1.899 1.620 4.882 1.00 98.19 94 ILE A O 1
ATOM 802 N N . VAL A 1 95 ? 0.007 1.694 3.688 1.00 97.31 95 VAL A N 1
ATOM 803 C CA . VAL A 1 95 ? 0.896 1.639 4.860 1.00 97.31 95 VAL A CA 1
ATOM 804 C C . VAL A 1 95 ? 0.642 2.849 5.752 1.00 97.31 95 VAL A C 1
ATOM 806 O O . VAL A 1 95 ? 0.429 2.682 6.954 1.00 97.31 95 VAL A O 1
ATOM 809 N N . ASP A 1 96 ? 0.560 4.041 5.157 1.00 93.75 96 ASP A N 1
ATOM 810 C CA . ASP A 1 96 ? 0.257 5.260 5.896 1.00 93.75 96 ASP A CA 1
ATOM 811 C C . ASP A 1 96 ? -1.171 5.202 6.505 1.00 93.75 96 ASP A C 1
ATOM 813 O O . ASP A 1 96 ? -1.397 5.519 7.665 1.00 93.75 96 ASP A O 1
ATOM 817 N N . LEU A 1 97 ? -2.176 4.694 5.798 1.00 95.75 97 LEU A N 1
ATOM 818 C CA . LEU A 1 97 ? -3.520 4.545 6.366 1.00 95.75 97 LEU A CA 1
ATOM 819 C C . LEU A 1 97 ? -3.597 3.503 7.487 1.00 95.75 97 LEU A C 1
ATOM 821 O O . LEU A 1 97 ? -4.442 3.645 8.371 1.00 95.75 97 LEU A O 1
ATOM 825 N N . SER A 1 98 ? -2.720 2.497 7.502 1.00 95.88 98 SER A N 1
ATOM 826 C CA . SER A 1 98 ? -2.690 1.478 8.558 1.00 95.88 98 SER A CA 1
ATOM 827 C C . SER A 1 98 ? -2.340 2.074 9.923 1.00 95.88 98 SER A C 1
ATOM 829 O O . SER A 1 98 ? -2.984 1.756 10.927 1.00 95.88 98 SER A O 1
ATOM 831 N N . TRP A 1 99 ? -1.394 3.021 9.974 1.00 89.44 99 TRP A N 1
ATOM 832 C CA . TRP A 1 99 ? -1.134 3.733 11.219 1.00 89.44 99 TRP A CA 1
ATOM 833 C C . TRP A 1 99 ? -2.262 4.711 11.535 1.00 89.44 99 TRP A C 1
ATOM 835 O O . TRP A 1 99 ? -2.622 4.833 12.698 1.00 89.44 99 TRP A O 1
ATOM 845 N N . THR A 1 100 ? -2.901 5.345 10.542 1.00 91.06 100 THR A N 1
ATOM 846 C CA . THR A 1 100 ? -4.019 6.267 10.802 1.00 91.06 100 THR A CA 1
ATOM 847 C C . THR A 1 100 ? -5.191 5.508 11.405 1.00 91.06 100 THR A C 1
ATOM 849 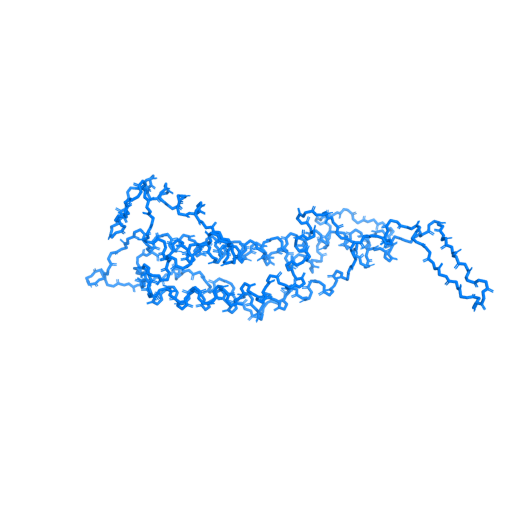O O . THR A 1 100 ? -5.797 5.990 12.357 1.00 91.06 100 THR A O 1
ATOM 852 N N . LEU A 1 101 ? -5.473 4.305 10.902 1.00 93.75 101 LEU A N 1
ATOM 853 C CA . LEU A 1 101 ? -6.464 3.390 11.452 1.00 93.75 101 LEU A CA 1
ATOM 854 C C . LEU A 1 101 ? -6.177 3.099 12.927 1.00 93.75 101 LEU A C 1
ATOM 856 O O . LEU A 1 101 ? -7.056 3.288 13.766 1.00 93.75 101 LEU A O 1
ATOM 860 N N . CYS A 1 102 ? -4.952 2.685 13.260 1.00 90.88 102 CYS A N 1
ATOM 861 C CA . CYS A 1 102 ? -4.590 2.380 14.641 1.00 90.88 102 CYS A CA 1
ATOM 862 C C . CYS A 1 102 ? -4.591 3.617 15.538 1.00 90.88 102 CYS A C 1
ATOM 864 O O . CYS A 1 102 ? -5.053 3.531 16.669 1.00 90.88 102 CYS A O 1
ATOM 866 N N . TYR A 1 103 ? -4.112 4.762 15.052 1.00 85.56 103 TYR A N 1
ATOM 867 C CA . TYR A 1 103 ? -4.126 6.010 15.807 1.00 85.56 103 TYR A CA 1
ATOM 868 C C . TYR A 1 103 ? -5.550 6.432 16.080 1.00 85.56 103 TYR A C 1
ATOM 870 O O . TYR A 1 103 ? -5.905 6.566 17.227 1.00 85.56 103 TYR A O 1
ATOM 878 N N . VAL A 1 104 ? -6.415 6.546 15.081 1.00 86.00 104 VAL A N 1
ATOM 879 C CA . VAL A 1 104 ? -7.815 6.926 15.310 1.00 86.00 104 VAL A CA 1
ATOM 880 C C . VAL A 1 104 ? -8.533 5.926 16.233 1.00 86.00 104 VAL A C 1
ATOM 882 O O . VAL A 1 104 ? -9.412 6.317 17.000 1.00 86.00 104 VAL A O 1
ATOM 885 N N . SER A 1 105 ? -8.128 4.652 16.204 1.00 87.19 105 SER A N 1
ATOM 886 C CA . SER A 1 105 ? -8.646 3.611 17.100 1.00 87.19 105 SER A CA 1
ATOM 887 C C . SER A 1 105 ? -8.084 3.682 18.522 1.00 87.19 105 SER A C 1
ATOM 889 O O . SER A 1 105 ? -8.757 3.252 19.451 1.00 87.19 105 SER A O 1
ATOM 891 N N . ALA A 1 106 ? -6.874 4.206 18.714 1.00 80.38 106 ALA A N 1
ATOM 892 C CA . ALA A 1 106 ? -6.193 4.247 20.006 1.00 80.38 106 ALA A CA 1
ATOM 893 C C . ALA A 1 106 ? -6.116 5.648 20.630 1.00 80.38 106 ALA A C 1
ATOM 895 O O . ALA A 1 106 ? -6.004 5.786 21.843 1.00 80.38 106 ALA A O 1
ATOM 896 N N . GLU A 1 107 ? -6.216 6.708 19.830 1.00 66.31 107 GLU A N 1
ATOM 897 C CA . GLU A 1 107 ? -6.170 8.134 20.172 1.00 66.31 107 GLU A CA 1
ATOM 898 C C . GLU A 1 107 ? -7.480 8.569 20.845 1.00 66.31 107 GLU A C 1
ATOM 900 O O . GLU A 1 107 ? -7.978 9.685 20.715 1.00 66.31 107 GLU A O 1
ATOM 905 N N . PHE A 1 108 ? -7.980 7.716 21.732 1.00 55.78 108 PHE A N 1
ATOM 906 C CA . PHE A 1 108 ? -8.923 8.044 22.794 1.00 55.78 108 PHE A CA 1
ATOM 907 C C . PHE A 1 108 ? -8.318 8.932 23.887 1.00 55.78 108 PHE A C 1
ATOM 909 O O . PHE A 1 108 ? -8.881 9.088 24.975 1.00 55.78 108 PHE A O 1
ATOM 916 N N . ALA A 1 109 ? -7.194 9.569 23.570 1.00 49.78 109 ALA A N 1
ATOM 917 C CA . ALA A 1 109 ? -6.637 10.731 24.224 1.00 49.78 109 ALA A CA 1
ATOM 918 C C . ALA A 1 109 ? -6.615 11.959 23.291 1.00 49.78 109 ALA A C 1
ATOM 920 O O . ALA A 1 109 ? -5.775 12.836 23.467 1.00 49.78 109 ALA A O 1
ATOM 921 N N . CYS A 1 110 ? -7.546 12.055 22.330 1.00 49.09 110 CYS A N 1
ATOM 922 C CA . CYS A 1 110 ? -7.844 13.301 21.626 1.00 49.09 110 CYS A CA 1
ATOM 923 C C . CYS A 1 110 ? -8.063 14.413 22.660 1.00 49.09 110 CYS A C 1
ATOM 925 O O . CYS A 1 110 ? -9.129 14.524 23.275 1.00 49.09 110 CYS A O 1
ATOM 927 N N . SER A 1 111 ? -7.031 15.219 22.892 1.00 51.75 111 SER A N 1
ATOM 928 C CA . SER A 1 111 ? -7.129 16.401 23.720 1.00 51.75 111 SER A CA 1
ATOM 929 C C . SER A 1 111 ? -7.592 17.545 22.833 1.00 51.75 111 SER A C 1
ATOM 931 O O . SER A 1 111 ? -6.792 18.104 22.084 1.00 51.75 111 SER A O 1
ATOM 933 N N . GLN A 1 112 ? -8.861 17.941 22.914 1.00 50.22 112 GLN A N 1
ATOM 934 C CA . GLN A 1 112 ? -9.202 19.291 22.474 1.00 50.22 112 GLN A CA 1
ATOM 935 C C . GLN A 1 112 ? -8.812 20.242 23.600 1.00 50.22 112 GLN A C 1
ATOM 937 O O . GLN A 1 112 ? -9.318 20.133 24.717 1.00 50.22 112 GLN A O 1
ATOM 942 N N . GLN A 1 113 ? -7.869 21.147 23.323 1.00 48.75 113 GLN A N 1
ATOM 943 C CA . GLN A 1 113 ? -7.417 22.160 24.288 1.00 48.75 113 GLN A CA 1
ATOM 944 C C . GLN A 1 113 ? -6.953 21.557 25.635 1.00 48.75 113 GLN A C 1
ATOM 946 O O . GLN A 1 113 ? -7.226 22.107 26.700 1.00 48.75 113 GLN A O 1
ATOM 951 N N . GLY A 1 114 ? -6.284 20.397 25.606 1.00 51.38 114 GLY A N 1
ATOM 952 C CA . GLY A 1 114 ? -5.762 19.740 26.813 1.00 51.38 114 GLY A CA 1
ATOM 953 C C . GLY A 1 114 ? -6.786 18.945 27.638 1.00 51.38 114 GLY A C 1
ATOM 954 O O . GLY A 1 114 ? -6.447 18.497 28.731 1.00 51.38 114 GLY A O 1
ATOM 955 N N . LYS A 1 115 ? -8.021 18.739 27.149 1.00 56.81 115 LYS A N 1
ATOM 956 C CA . LYS A 1 115 ? -9.042 17.902 27.812 1.00 56.81 115 LYS A CA 1
ATOM 957 C C . LYS A 1 115 ? -9.417 16.686 26.973 1.00 56.81 115 LYS A C 1
ATOM 959 O O . LYS A 1 115 ? -9.677 16.817 25.780 1.00 56.81 115 LYS A O 1
ATOM 964 N N . ARG A 1 116 ? -9.495 15.521 27.622 1.00 62.06 116 ARG A N 1
ATOM 965 C CA . ARG A 1 116 ? -9.928 14.258 27.009 1.00 62.06 116 ARG A CA 1
ATOM 966 C C . ARG A 1 116 ? -11.380 14.384 26.538 1.00 62.06 116 ARG A C 1
ATOM 968 O O . ARG A 1 116 ? -12.257 14.691 27.345 1.00 62.06 116 ARG A O 1
ATOM 975 N N . VAL A 1 117 ? -11.621 14.175 25.245 1.00 64.56 117 VAL A N 1
ATOM 976 C CA . VAL A 1 117 ? -12.976 14.159 24.676 1.00 64.56 117 VAL A CA 1
ATOM 977 C C . VAL A 1 117 ? -13.658 12.833 25.025 1.00 64.56 117 VAL A C 1
ATOM 979 O O . VAL A 1 117 ? -13.087 11.765 24.820 1.00 64.56 117 VAL A O 1
ATOM 982 N N . ASP A 1 118 ? -14.880 12.900 25.554 1.00 66.44 118 ASP A N 1
ATOM 983 C CA . ASP A 1 118 ? -15.709 11.720 25.812 1.00 66.44 118 ASP A CA 1
ATOM 984 C C . ASP A 1 118 ? -16.364 11.227 24.512 1.00 66.44 118 ASP A C 1
ATOM 986 O O . ASP A 1 118 ? -17.178 11.926 23.905 1.00 66.44 118 ASP A O 1
ATOM 990 N N . LEU A 1 119 ? -16.013 10.020 24.081 1.00 67.38 119 LEU A N 1
ATOM 991 C CA . LEU A 1 119 ? -16.531 9.379 22.869 1.00 67.38 119 LEU A CA 1
ATOM 992 C C . LEU A 1 119 ? -17.379 8.136 23.186 1.00 67.38 119 LEU A C 1
ATOM 994 O O . LEU A 1 119 ? -17.706 7.363 22.288 1.00 67.38 119 LEU A O 1
ATOM 998 N N . SER A 1 120 ? -17.797 7.976 24.450 1.00 67.19 120 SER A N 1
ATOM 999 C CA . SER A 1 120 ? -18.620 6.850 24.914 1.00 67.19 120 SER A CA 1
ATOM 1000 C C . SER A 1 120 ? -20.025 6.791 24.291 1.00 67.19 120 SER A C 1
ATOM 1002 O O . SER A 1 120 ? -20.704 5.773 24.422 1.00 67.19 120 SER A O 1
ATOM 1004 N N . GLY A 1 121 ? -20.440 7.833 23.562 1.00 75.81 121 GLY A N 1
ATOM 1005 C CA . GLY A 1 121 ? -21.704 7.901 22.829 1.00 75.81 121 GLY A CA 1
ATOM 1006 C C . GLY A 1 121 ? -21.550 8.231 21.343 1.00 75.81 121 GLY A C 1
ATOM 1007 O O . GLY A 1 121 ? -20.446 8.389 20.818 1.00 75.81 121 GLY A O 1
ATOM 1008 N N . ILE A 1 122 ? -22.694 8.349 20.670 1.00 83.56 122 ILE A N 1
ATOM 1009 C CA . ILE A 1 122 ? -22.788 8.828 19.288 1.00 83.56 122 ILE A CA 1
ATOM 1010 C C . ILE A 1 122 ? -22.880 10.354 19.309 1.00 83.56 122 ILE A C 1
ATOM 1012 O O . ILE A 1 122 ? -23.700 10.918 20.036 1.00 83.56 122 ILE A O 1
ATOM 1016 N N . ARG A 1 123 ? -22.049 11.024 18.509 1.00 85.38 123 ARG A N 1
ATOM 1017 C CA . ARG A 1 123 ? -22.084 12.488 18.348 1.00 85.38 123 ARG A CA 1
ATOM 1018 C C . ARG A 1 123 ? -22.871 12.896 17.093 1.00 85.38 123 ARG A C 1
ATOM 1020 O O . ARG A 1 123 ? -22.990 12.092 16.168 1.00 85.38 123 ARG A O 1
ATOM 1027 N N . PRO A 1 124 ? -23.379 14.141 17.022 1.00 90.19 124 PRO A N 1
ATOM 1028 C CA . PRO A 1 124 ? -23.879 14.719 15.776 1.00 90.19 124 PRO A CA 1
ATOM 1029 C C . PRO A 1 124 ? -22.858 14.594 14.638 1.00 90.19 124 PRO A C 1
ATOM 1031 O O . PRO A 1 124 ? -21.654 14.656 14.882 1.00 90.19 124 PRO A O 1
ATOM 1034 N N . ILE A 1 125 ? -23.339 14.461 13.398 1.00 88.19 125 ILE A N 1
ATOM 1035 C CA . ILE A 1 125 ? -22.513 14.172 12.209 1.00 88.19 125 ILE A CA 1
ATOM 1036 C C . ILE A 1 125 ? -21.339 15.153 12.071 1.00 88.19 125 ILE A C 1
ATOM 1038 O O . ILE A 1 125 ? -20.197 14.718 11.929 1.00 88.19 125 ILE A O 1
ATOM 1042 N N . ASP A 1 126 ? -21.594 16.459 12.181 1.00 88.56 126 ASP A N 1
ATOM 1043 C CA . ASP A 1 126 ? -20.560 17.491 12.015 1.00 88.56 126 ASP A CA 1
ATOM 1044 C C . ASP A 1 126 ? -19.497 17.446 13.124 1.00 88.56 126 ASP A C 1
ATOM 1046 O O . ASP A 1 126 ? -18.305 17.642 12.871 1.00 88.56 126 ASP A O 1
ATOM 1050 N N . GLU A 1 127 ? -19.913 17.152 14.359 1.00 86.88 127 GLU A N 1
ATOM 1051 C CA . GLU A 1 127 ? -19.008 17.013 15.503 1.00 86.88 127 GLU A CA 1
ATOM 1052 C C . GLU A 1 127 ? -18.157 15.746 15.358 1.00 86.88 127 GLU A C 1
ATOM 1054 O O . GLU A 1 127 ? -16.938 15.800 15.518 1.00 86.88 127 GLU A O 1
ATOM 1059 N N . ALA A 1 128 ? -18.779 14.625 14.981 1.00 86.25 128 ALA A N 1
ATOM 1060 C CA . ALA A 1 128 ? -18.095 13.362 14.737 1.00 86.25 128 ALA A CA 1
ATOM 1061 C C . ALA A 1 128 ? -17.048 13.494 13.616 1.00 86.25 128 ALA A C 1
ATOM 1063 O O . ALA A 1 128 ? -15.893 13.100 13.783 1.00 86.25 128 ALA A O 1
ATOM 1064 N N . ALA A 1 129 ? -17.423 14.126 12.500 1.00 87.00 129 ALA A N 1
ATOM 1065 C CA . ALA A 1 129 ? -16.512 14.394 11.395 1.00 87.00 129 ALA A CA 1
ATOM 1066 C C . ALA A 1 129 ? -15.353 15.302 11.830 1.00 87.00 129 ALA A C 1
ATOM 1068 O O . ALA A 1 129 ? -14.195 14.988 11.568 1.00 87.00 129 ALA A O 1
ATOM 1069 N N . THR A 1 130 ? -15.635 16.396 12.543 1.00 87.25 130 THR A N 1
ATOM 1070 C CA . THR A 1 130 ? -14.599 17.326 13.022 1.00 87.25 130 THR A CA 1
ATOM 1071 C C . THR A 1 130 ? -13.607 16.641 13.961 1.00 87.25 130 THR A C 1
ATOM 1073 O O . THR A 1 130 ? -12.400 16.859 13.851 1.00 87.25 130 THR A O 1
ATOM 1076 N N . LEU A 1 131 ? -14.096 15.791 14.866 1.00 83.75 131 LEU A N 1
ATOM 1077 C CA . LEU A 1 131 ? -13.261 15.043 15.804 1.00 83.75 131 LEU A CA 1
ATOM 1078 C C . LEU A 1 131 ? -12.362 14.037 15.082 1.00 83.75 131 LEU A C 1
ATOM 1080 O O . LEU A 1 131 ? -11.160 14.021 15.343 1.00 83.75 131 LEU A O 1
ATOM 1084 N N . LEU A 1 132 ? -12.903 13.280 14.123 1.00 86.38 132 LEU A N 1
ATOM 1085 C CA . LEU A 1 132 ? -12.109 12.371 13.295 1.00 86.38 132 LEU A CA 1
ATOM 1086 C C . LEU A 1 132 ? -11.006 13.121 12.528 1.00 86.38 132 LEU A C 1
ATOM 1088 O O . LEU A 1 132 ? -9.840 12.741 12.592 1.00 86.38 132 LEU A O 1
ATOM 1092 N N . ARG A 1 133 ? -11.342 14.242 11.872 1.00 88.25 133 ARG A N 1
ATOM 1093 C CA . ARG A 1 133 ? -10.355 15.063 11.141 1.00 88.25 133 ARG A CA 1
ATOM 1094 C C . ARG A 1 133 ? -9.310 15.690 12.063 1.00 88.25 133 ARG A C 1
ATOM 1096 O O . ARG A 1 133 ? -8.201 15.970 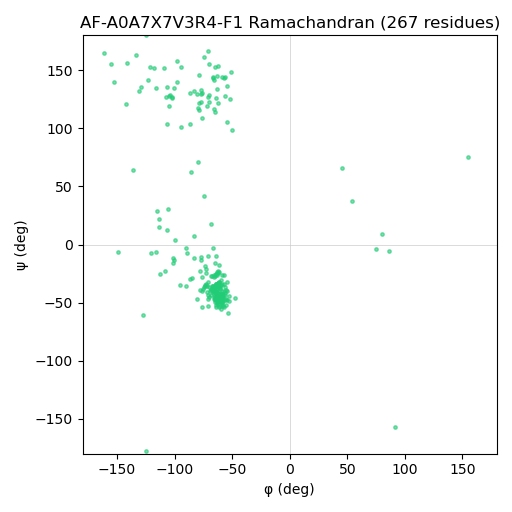11.619 1.00 88.25 133 ARG A O 1
ATOM 1103 N N . SER A 1 134 ? -9.646 15.938 13.328 1.00 82.94 134 SER A N 1
ATOM 1104 C CA . SER A 1 134 ? -8.681 16.405 14.324 1.00 82.94 134 SER A CA 1
ATOM 1105 C C . SER A 1 134 ? -7.695 15.306 14.720 1.00 82.94 134 SER A C 1
ATOM 1107 O O . SER A 1 134 ? -6.508 15.601 14.800 1.00 82.94 134 SER A O 1
ATOM 1109 N N . ALA A 1 135 ? -8.166 14.075 14.938 1.00 80.50 135 ALA A N 1
ATOM 1110 C CA . ALA A 1 135 ? -7.317 12.926 15.263 1.00 80.50 135 ALA A CA 1
ATOM 1111 C C . ALA A 1 135 ? -6.330 12.625 14.122 1.00 80.50 135 ALA A C 1
ATOM 1113 O O . ALA A 1 135 ? -5.123 12.532 14.319 1.00 80.50 135 ALA A O 1
ATOM 1114 N N . GLU A 1 136 ? -6.817 12.626 12.877 1.00 85.12 136 GLU A N 1
ATOM 1115 C CA . GLU A 1 136 ? -5.986 12.408 11.684 1.00 85.12 136 GLU A CA 1
ATOM 1116 C C . GLU A 1 136 ? -4.779 13.358 11.579 1.00 85.12 136 GLU A C 1
ATOM 1118 O O . GLU A 1 136 ? -3.736 12.965 11.063 1.00 85.12 136 GLU A O 1
ATOM 1123 N N . ARG A 1 137 ? -4.890 14.598 12.076 1.00 81.94 137 ARG A N 1
ATOM 1124 C CA . ARG A 1 137 ? -3.798 15.590 12.030 1.00 81.94 137 ARG A CA 1
ATOM 1125 C C . ARG A 1 137 ? -2.660 15.295 13.004 1.00 81.94 137 ARG A C 1
ATOM 1127 O O . ARG A 1 137 ? -1.567 15.820 12.807 1.00 81.94 137 ARG A O 1
ATOM 1134 N N . ASN A 1 138 ? -2.911 14.499 14.039 1.00 75.81 138 ASN A N 1
ATOM 1135 C CA . ASN A 1 138 ? -1.916 14.144 15.052 1.00 75.81 138 ASN A CA 1
ATOM 1136 C C . ASN A 1 138 ? -1.124 12.885 14.671 1.00 75.81 138 ASN A C 1
ATOM 1138 O O . ASN A 1 138 ? -0.151 12.521 15.339 1.00 75.81 138 ASN A O 1
ATOM 1142 N N . VAL A 1 139 ? -1.525 12.221 13.586 1.00 79.62 139 VAL A N 1
ATOM 1143 C CA . VAL A 1 139 ? -0.868 11.023 13.083 1.00 79.62 139 VAL A CA 1
ATOM 1144 C C . VAL A 1 139 ? 0.490 11.384 12.491 1.00 79.62 139 VAL A C 1
ATOM 1146 O O . VAL A 1 139 ? 0.616 12.251 11.628 1.00 79.62 139 VAL A O 1
ATOM 1149 N N . THR A 1 140 ? 1.524 10.698 12.961 1.00 79.44 140 THR A N 1
ATOM 1150 C CA . THR A 1 140 ? 2.914 10.878 12.532 1.00 79.44 140 THR A CA 1
ATOM 1151 C C . THR A 1 140 ? 3.552 9.519 12.278 1.00 79.44 140 THR A C 1
ATOM 1153 O O . THR A 1 140 ? 3.026 8.492 12.704 1.00 79.44 140 THR A O 1
ATOM 1156 N N . ALA A 1 141 ? 4.682 9.503 11.565 1.00 77.81 141 ALA A N 1
ATOM 1157 C CA . ALA A 1 141 ? 5.405 8.262 11.309 1.00 77.81 141 ALA A CA 1
ATOM 1158 C C . ALA A 1 141 ? 5.827 7.584 12.634 1.00 77.81 141 ALA A C 1
ATOM 1160 O O . ALA A 1 141 ? 6.232 8.293 13.562 1.00 77.81 141 ALA A O 1
ATOM 1161 N N . PRO A 1 142 ? 5.825 6.239 12.717 1.00 75.06 142 PRO A N 1
ATOM 1162 C CA . PRO A 1 142 ? 6.091 5.506 13.957 1.00 75.06 142 PRO A CA 1
ATOM 1163 C C . PRO A 1 142 ? 7.429 5.794 14.624 1.00 75.06 142 PRO A C 1
ATOM 1165 O O . PRO A 1 142 ? 7.565 5.652 15.832 1.00 75.06 142 PRO A O 1
ATOM 1168 N N . THR A 1 143 ? 8.412 6.206 13.833 1.00 74.69 143 THR A N 1
ATOM 1169 C CA . THR A 1 143 ? 9.774 6.504 14.279 1.00 74.69 143 THR A CA 1
ATOM 1170 C C . THR A 1 143 ? 10.069 8.005 14.306 1.00 74.69 143 THR A C 1
ATOM 1172 O O . THR A 1 143 ? 11.231 8.395 14.378 1.00 74.69 143 THR A O 1
ATOM 1175 N N . ALA A 1 144 ? 9.055 8.872 14.197 1.00 77.69 144 ALA A N 1
ATOM 1176 C CA . ALA A 1 144 ? 9.255 10.314 14.328 1.00 77.69 144 ALA A CA 1
ATOM 1177 C C . ALA A 1 144 ? 9.670 10.670 15.767 1.00 77.69 144 ALA A C 1
ATOM 1179 O O . ALA A 1 144 ? 9.163 10.085 16.719 1.00 77.69 144 ALA A O 1
ATOM 1180 N N . GLU A 1 145 ? 10.560 11.651 15.935 1.00 70.75 145 GLU A N 1
ATOM 1181 C CA . GLU A 1 145 ? 11.085 12.064 17.252 1.00 70.75 145 GLU A CA 1
ATOM 1182 C C . GLU A 1 145 ? 9.974 12.490 18.228 1.00 70.75 145 GLU A C 1
ATOM 1184 O O . GLU A 1 145 ? 10.039 12.195 19.414 1.00 70.75 145 GLU A O 1
ATOM 1189 N N . ASN A 1 146 ? 8.907 13.105 17.706 1.00 69.38 146 ASN A N 1
ATOM 1190 C CA . ASN A 1 146 ? 7.721 13.509 18.466 1.00 69.38 146 ASN A CA 1
ATOM 1191 C C . ASN A 1 146 ? 6.512 12.598 18.188 1.00 69.38 146 ASN A C 1
ATOM 1193 O O . ASN A 1 146 ? 5.374 13.073 18.173 1.00 69.38 146 ASN A O 1
ATOM 1197 N N . ASN A 1 147 ? 6.735 11.314 17.884 1.00 73.12 147 ASN A N 1
ATOM 1198 C CA . ASN A 1 147 ? 5.618 10.397 17.676 1.00 73.12 147 ASN A CA 1
ATOM 1199 C C . ASN A 1 147 ? 4.851 10.180 18.999 1.00 73.12 147 ASN A C 1
ATOM 1201 O O . ASN A 1 147 ? 5.459 10.117 20.069 1.00 73.12 147 ASN A O 1
ATOM 1205 N N . PRO A 1 148 ? 3.517 10.039 18.964 1.00 71.94 148 PRO A N 1
ATOM 1206 C CA . PRO A 1 148 ? 2.731 9.855 20.175 1.00 71.94 148 PRO A CA 1
ATOM 1207 C C . PRO A 1 148 ? 2.683 8.402 20.664 1.00 71.94 148 PRO A C 1
ATOM 1209 O O . PRO A 1 148 ? 1.931 8.143 21.597 1.00 71.94 148 PRO A O 1
ATOM 1212 N N . PHE A 1 149 ? 3.429 7.437 20.104 1.00 74.44 149 PHE A N 1
ATOM 1213 C CA . PHE A 1 149 ? 3.305 6.038 20.535 1.00 74.44 149 PHE A CA 1
ATOM 1214 C C . PHE A 1 149 ? 3.701 5.826 21.991 1.00 74.44 149 PHE A C 1
ATOM 1216 O O . PHE A 1 149 ? 3.021 5.067 22.672 1.00 74.44 149 PHE A O 1
ATOM 1223 N N . GLU A 1 150 ? 4.736 6.491 22.506 1.00 77.31 150 GLU A N 1
ATOM 1224 C CA . GLU A 1 150 ? 5.071 6.381 23.935 1.00 77.31 150 GLU A CA 1
ATOM 1225 C C . GLU A 1 150 ? 3.906 6.847 24.817 1.00 77.31 150 GLU A C 1
ATOM 1227 O O . GLU A 1 150 ? 3.501 6.156 25.753 1.00 77.31 150 GLU A O 1
ATOM 1232 N N . TYR A 1 151 ? 3.297 7.976 24.453 1.00 78.19 151 TYR A N 1
ATOM 1233 C CA . TYR A 1 151 ? 2.116 8.500 25.127 1.00 78.19 151 TYR A CA 1
ATOM 1234 C C . TYR A 1 151 ? 0.909 7.555 25.003 1.00 78.19 151 TYR A C 1
ATOM 1236 O O . TYR A 1 151 ? 0.256 7.242 25.999 1.00 78.19 151 TYR A O 1
ATOM 1244 N N . LEU A 1 152 ? 0.627 7.054 23.801 1.00 79.38 152 LEU A N 1
ATOM 1245 C CA . LEU A 1 152 ? -0.486 6.145 23.538 1.00 79.38 152 LEU A CA 1
ATOM 1246 C C . LEU A 1 152 ? -0.305 4.801 24.253 1.00 79.38 152 LEU A C 1
ATOM 1248 O O . LEU A 1 152 ? -1.277 4.274 24.783 1.00 79.38 152 LEU A O 1
ATOM 1252 N N . ARG A 1 153 ? 0.923 4.276 24.362 1.00 84.44 153 ARG A N 1
ATOM 1253 C CA . ARG A 1 153 ? 1.231 3.069 25.152 1.00 84.44 153 ARG A CA 1
ATOM 1254 C C . ARG A 1 153 ? 0.894 3.253 26.629 1.00 84.44 153 ARG A C 1
ATOM 1256 O O . ARG A 1 153 ? 0.407 2.318 27.257 1.00 84.44 153 ARG A O 1
ATOM 1263 N N . MET A 1 154 ? 1.141 4.442 27.184 1.00 81.81 154 MET A N 1
ATOM 1264 C CA . MET A 1 154 ? 0.788 4.754 28.573 1.00 81.81 154 MET A CA 1
ATOM 1265 C C . MET A 1 154 ? -0.722 4.914 28.767 1.00 81.81 154 MET A C 1
ATOM 1267 O O . MET A 1 154 ? -1.261 4.475 29.781 1.00 81.81 154 MET A O 1
ATOM 1271 N N . MET A 1 155 ? -1.400 5.566 27.821 1.00 80.19 155 MET A N 1
ATOM 1272 C CA . MET A 1 155 ? -2.816 5.925 27.952 1.00 80.19 155 MET A CA 1
ATOM 1273 C C . MET A 1 155 ? -3.784 4.811 27.543 1.00 80.19 155 MET A C 1
ATOM 1275 O O . MET A 1 155 ? -4.897 4.761 28.068 1.00 80.19 155 MET A O 1
ATOM 1279 N N . CYS A 1 156 ? -3.361 3.952 26.619 1.00 82.19 156 CYS A N 1
ATOM 1280 C CA . CYS A 1 156 ? -4.137 2.880 26.002 1.00 82.19 156 CYS A CA 1
ATOM 1281 C C . CYS A 1 156 ? -3.287 1.596 25.937 1.00 82.19 156 CYS A C 1
ATOM 1283 O O . CYS A 1 156 ? -2.940 1.135 24.844 1.00 82.19 156 CYS A O 1
ATOM 1285 N N . PRO A 1 157 ? -2.897 1.022 27.092 1.00 87.75 157 PRO A N 1
ATOM 1286 C CA . PRO A 1 157 ? -2.034 -0.158 27.144 1.00 87.75 157 PRO A CA 1
ATOM 1287 C C . PRO A 1 157 ? -2.627 -1.374 26.417 1.00 87.75 157 PRO A C 1
ATOM 1289 O O . PRO A 1 157 ? -1.888 -2.216 25.915 1.00 87.75 157 PRO A O 1
ATOM 1292 N N . GLU A 1 158 ? -3.951 -1.456 26.299 1.00 89.88 158 GLU A N 1
ATOM 1293 C CA . GLU A 1 158 ? -4.649 -2.480 25.524 1.00 89.88 158 GLU A CA 1
ATOM 1294 C C . GLU A 1 158 ? -4.305 -2.450 24.023 1.00 89.88 158 GLU A C 1
ATOM 1296 O O . GLU A 1 158 ? -4.377 -3.490 23.375 1.00 89.88 158 GLU A O 1
ATOM 1301 N N . PHE A 1 159 ? -3.858 -1.306 23.488 1.00 91.31 159 PHE A N 1
ATOM 1302 C CA . PHE A 1 159 ? -3.429 -1.144 22.093 1.00 91.31 159 PHE A CA 1
ATOM 1303 C C . PHE A 1 159 ? -1.940 -1.413 21.851 1.00 91.31 159 PHE A C 1
ATOM 1305 O O . PHE A 1 159 ? -1.513 -1.416 20.695 1.00 91.31 159 PHE A O 1
ATOM 1312 N N . ILE A 1 160 ? -1.150 -1.706 22.893 1.00 92.12 160 ILE A N 1
ATOM 1313 C CA . ILE A 1 160 ? 0.273 -2.063 22.753 1.00 92.12 160 ILE A CA 1
ATOM 1314 C C . ILE A 1 160 ? 0.512 -3.118 21.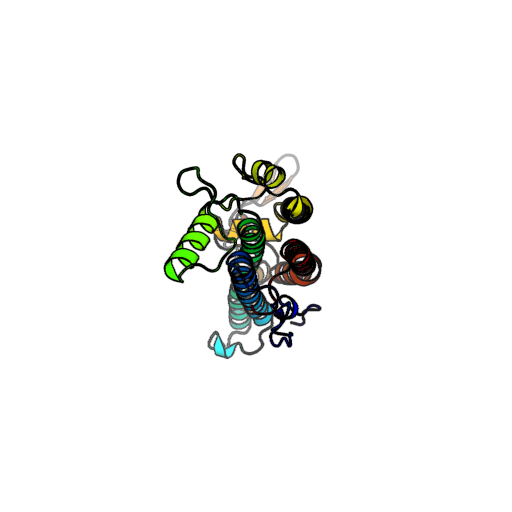654 1.00 92.12 160 ILE A C 1
ATOM 1316 O O . ILE A 1 160 ? 1.378 -2.874 20.812 1.00 92.12 160 ILE A O 1
ATOM 1320 N N . PRO A 1 161 ? -0.270 -4.216 21.559 1.00 95.88 161 PRO A N 1
ATOM 1321 C CA . PRO A 1 161 ? -0.073 -5.211 20.505 1.00 95.88 161 PRO A CA 1
ATOM 1322 C C . PRO A 1 161 ? -0.251 -4.666 19.081 1.00 95.88 161 PRO A C 1
ATOM 1324 O O . PRO A 1 161 ? 0.412 -5.145 18.163 1.00 95.88 161 PRO A O 1
ATOM 1327 N N . ALA A 1 162 ? -1.135 -3.684 18.876 1.00 95.00 162 ALA A N 1
ATOM 1328 C CA . ALA A 1 162 ? -1.328 -3.038 17.577 1.00 95.00 162 ALA A CA 1
ATOM 1329 C C . ALA A 1 162 ? -0.179 -2.063 17.263 1.00 95.00 162 ALA A C 1
ATOM 1331 O O . ALA A 1 162 ? 0.301 -2.004 16.132 1.00 95.00 162 ALA A O 1
ATOM 1332 N N . PHE A 1 163 ? 0.317 -1.346 18.277 1.00 92.19 163 PHE A N 1
ATOM 1333 C CA . PHE A 1 163 ? 1.471 -0.455 18.134 1.00 92.19 163 PHE A CA 1
ATOM 1334 C C . PHE A 1 163 ? 2.751 -1.216 17.792 1.00 92.19 163 PHE A C 1
ATOM 1336 O O . PHE A 1 163 ? 3.488 -0.792 16.903 1.00 92.19 163 PHE A O 1
ATOM 1343 N N . ASP A 1 164 ? 2.999 -2.343 18.466 1.00 93.88 164 ASP A N 1
ATOM 1344 C CA . ASP A 1 164 ? 4.134 -3.222 18.176 1.00 93.88 164 ASP A CA 1
ATOM 1345 C C . ASP A 1 164 ? 4.080 -3.703 16.719 1.00 93.88 164 ASP A C 1
ATOM 1347 O O . ASP A 1 164 ? 5.066 -3.586 15.999 1.00 93.88 164 ASP A O 1
ATOM 1351 N N . GLN A 1 165 ? 2.905 -4.124 16.232 1.00 96.31 165 GLN A N 1
ATOM 1352 C CA . GLN A 1 165 ? 2.733 -4.543 14.835 1.00 96.31 165 GLN A CA 1
ATOM 1353 C C . GLN A 1 165 ? 3.075 -3.442 13.827 1.00 96.31 165 GLN A C 1
ATOM 1355 O O . GLN A 1 165 ? 3.747 -3.724 12.835 1.00 96.31 165 GLN A O 1
ATOM 1360 N N . ILE A 1 166 ? 2.635 -2.202 14.068 1.00 94.69 166 ILE A N 1
ATOM 1361 C CA . ILE A 1 166 ? 2.955 -1.064 13.194 1.00 94.69 166 ILE A CA 1
ATOM 1362 C C . ILE A 1 166 ? 4.452 -0.779 13.192 1.00 94.69 166 ILE A C 1
ATOM 1364 O O . ILE A 1 166 ? 5.036 -0.590 12.126 1.00 94.69 166 ILE A O 1
ATOM 1368 N N . ILE A 1 167 ? 5.071 -0.720 14.372 1.00 92.44 167 ILE A N 1
ATOM 1369 C CA . ILE A 1 167 ? 6.491 -0.386 14.507 1.00 92.44 167 ILE A CA 1
ATOM 1370 C C . ILE A 1 167 ? 7.352 -1.472 13.860 1.00 92.44 167 ILE A C 1
ATOM 1372 O O . ILE A 1 167 ? 8.245 -1.151 13.076 1.00 92.44 167 ILE A O 1
ATOM 1376 N N . ASP A 1 168 ? 7.053 -2.744 14.122 1.00 94.81 168 ASP A N 1
ATOM 1377 C CA . ASP A 1 168 ? 7.776 -3.877 13.547 1.00 94.81 168 ASP A CA 1
ATOM 1378 C C . ASP A 1 168 ? 7.663 -3.897 12.020 1.00 94.81 168 ASP A C 1
ATOM 1380 O O . ASP A 1 168 ? 8.670 -4.039 11.320 1.00 94.81 168 ASP A O 1
ATOM 1384 N N . PHE A 1 169 ? 6.451 -3.701 11.486 1.00 97.12 169 PHE A N 1
ATOM 1385 C CA . PHE A 1 169 ? 6.245 -3.618 10.043 1.00 97.12 169 PHE A CA 1
ATOM 1386 C C . PHE A 1 169 ? 6.990 -2.425 9.441 1.00 97.12 169 PHE A C 1
ATOM 1388 O O . PHE A 1 169 ? 7.688 -2.577 8.438 1.00 97.12 169 PHE A O 1
ATOM 1395 N N . TRP A 1 170 ? 6.877 -1.246 10.057 1.00 95.44 170 TRP A N 1
ATOM 1396 C CA . TRP A 1 170 ? 7.516 -0.027 9.572 1.00 95.44 170 TRP A CA 1
ATOM 1397 C C . TRP A 1 170 ? 9.038 -0.144 9.543 1.00 95.44 170 TRP A C 1
ATOM 1399 O O . TRP A 1 170 ? 9.632 0.222 8.535 1.00 95.44 170 TRP A O 1
ATOM 1409 N N . ASN A 1 171 ? 9.658 -0.704 10.584 1.00 93.62 171 ASN A N 1
ATOM 1410 C CA . ASN A 1 171 ? 11.109 -0.894 10.645 1.00 93.62 171 ASN A CA 1
ATOM 1411 C C . ASN A 1 171 ? 11.628 -1.779 9.501 1.00 93.62 171 ASN A C 1
ATOM 1413 O O . ASN A 1 171 ? 12.714 -1.545 8.981 1.00 93.62 171 ASN A O 1
ATOM 1417 N N . ALA A 1 172 ? 10.854 -2.784 9.081 1.00 94.44 172 ALA A N 1
ATOM 1418 C CA . ALA A 1 172 ? 11.196 -3.595 7.914 1.00 94.44 172 ALA A CA 1
ATOM 1419 C C . ALA A 1 172 ? 10.881 -2.873 6.589 1.00 94.44 172 ALA A C 1
ATOM 1421 O O . ALA A 1 172 ? 11.630 -2.974 5.616 1.00 94.44 172 ALA A O 1
ATOM 1422 N N . PHE A 1 173 ? 9.762 -2.149 6.530 1.00 96.75 173 PHE A N 1
ATOM 1423 C CA . PHE A 1 173 ? 9.285 -1.489 5.318 1.00 96.75 173 PHE A CA 1
ATOM 1424 C C . PHE A 1 173 ? 10.091 -0.237 4.950 1.00 96.75 173 PHE A C 1
ATOM 1426 O O . PHE A 1 173 ? 10.314 0.004 3.760 1.00 96.75 173 PHE A O 1
ATOM 1433 N N . SER A 1 174 ? 10.547 0.549 5.929 1.00 94.19 174 SER A N 1
ATOM 1434 C CA . SER A 1 174 ? 11.221 1.836 5.717 1.00 94.19 174 SER A CA 1
ATOM 1435 C C . SER A 1 174 ? 12.482 1.714 4.863 1.00 94.19 174 SER A C 1
ATOM 1437 O O . SER A 1 174 ? 12.753 2.598 4.048 1.00 94.19 174 SER A O 1
ATOM 1439 N N . ASP A 1 175 ? 13.188 0.590 4.997 1.00 93.62 175 ASP A N 1
ATOM 1440 C CA . ASP A 1 175 ? 14.430 0.285 4.282 1.00 93.62 175 ASP A CA 1
ATOM 1441 C C . ASP A 1 175 ? 14.231 -0.632 3.059 1.00 93.62 175 ASP A C 1
ATOM 1443 O O . ASP A 1 175 ? 15.200 -0.996 2.381 1.00 93.62 175 ASP A O 1
ATOM 1447 N N . SER A 1 176 ? 12.983 -0.988 2.737 1.00 96.69 176 SER A N 1
ATOM 1448 C CA . SER A 1 176 ? 12.650 -1.841 1.592 1.00 96.69 176 SER A CA 1
ATOM 1449 C C . SER A 1 176 ? 12.876 -1.146 0.244 1.00 96.69 176 SER A C 1
ATOM 1451 O O . SER A 1 176 ? 12.778 0.079 0.117 1.00 96.69 176 SER A O 1
ATOM 1453 N N . GLU A 1 177 ? 13.106 -1.931 -0.814 1.00 96.44 177 GLU A N 1
ATOM 1454 C CA . GLU A 1 177 ? 13.206 -1.399 -2.182 1.00 96.44 177 GLU A CA 1
ATOM 1455 C C . GLU A 1 177 ? 11.912 -0.718 -2.643 1.00 96.44 177 GLU A C 1
ATOM 1457 O O . GLU A 1 177 ? 11.959 0.291 -3.343 1.00 96.44 177 GLU A O 1
ATOM 1462 N N . ILE A 1 178 ? 10.754 -1.194 -2.185 1.00 97.62 178 ILE A N 1
ATOM 1463 C CA . ILE A 1 178 ? 9.452 -0.577 -2.471 1.00 97.62 178 ILE A CA 1
ATOM 1464 C C . ILE A 1 178 ? 9.411 0.846 -1.919 1.00 97.62 178 ILE A C 1
ATOM 1466 O O . ILE A 1 178 ? 9.086 1.788 -2.648 1.00 97.62 178 ILE A O 1
ATOM 1470 N N . ARG A 1 179 ? 9.813 1.038 -0.656 1.00 97.06 179 ARG A N 1
ATOM 1471 C CA . ARG A 1 179 ? 9.846 2.371 -0.048 1.00 97.06 179 ARG A CA 1
ATOM 1472 C C . ARG A 1 179 ? 10.889 3.273 -0.704 1.00 97.06 179 ARG A C 1
ATOM 1474 O O . ARG A 1 179 ? 10.609 4.452 -0.936 1.00 97.06 179 ARG A O 1
ATOM 1481 N N . LYS A 1 180 ? 12.066 2.742 -1.052 1.00 96.56 180 LYS A N 1
ATOM 1482 C CA . LYS A 1 180 ? 13.111 3.494 -1.771 1.00 96.56 180 LYS A CA 1
ATOM 1483 C C . LYS A 1 180 ? 12.630 3.969 -3.141 1.00 96.56 180 LYS A C 1
ATOM 1485 O O . LYS A 1 180 ? 12.770 5.156 -3.443 1.00 96.56 180 LYS A O 1
ATOM 1490 N N . ARG A 1 181 ? 12.015 3.088 -3.937 1.00 97.44 181 ARG A N 1
ATOM 1491 C CA . ARG A 1 181 ? 11.456 3.426 -5.257 1.00 97.44 181 ARG A CA 1
ATOM 1492 C C . ARG A 1 181 ? 10.340 4.454 -5.143 1.00 97.44 181 ARG A C 1
ATOM 1494 O O . ARG A 1 181 ? 10.352 5.430 -5.889 1.00 97.44 181 ARG A O 1
ATOM 1501 N N . TYR A 1 182 ? 9.434 4.300 -4.177 1.00 97.56 182 TYR A N 1
ATOM 1502 C CA . TYR A 1 182 ? 8.391 5.294 -3.916 1.00 97.56 182 TYR A CA 1
ATOM 1503 C C . TYR A 1 182 ? 8.983 6.658 -3.562 1.00 97.56 182 TYR A C 1
ATOM 1505 O O . TYR A 1 182 ? 8.615 7.666 -4.159 1.00 97.56 182 TYR A O 1
ATOM 1513 N N . ASN A 1 183 ? 9.939 6.704 -2.631 1.00 96.50 183 ASN A N 1
ATOM 1514 C CA . ASN A 1 183 ? 10.589 7.953 -2.240 1.00 96.50 183 ASN A CA 1
ATOM 1515 C C . ASN A 1 183 ? 11.325 8.606 -3.415 1.00 96.50 183 ASN A C 1
ATOM 1517 O O . ASN A 1 183 ? 11.317 9.832 -3.526 1.00 96.50 183 ASN A O 1
ATOM 1521 N N . PHE A 1 184 ? 11.933 7.809 -4.299 1.00 95.44 184 PHE A N 1
ATOM 1522 C CA . PHE A 1 184 ? 12.503 8.319 -5.540 1.00 95.44 184 PHE A CA 1
ATOM 1523 C C . PHE A 1 184 ? 11.417 8.944 -6.424 1.00 95.44 184 PHE A C 1
ATOM 1525 O O . PHE A 1 184 ? 11.527 10.123 -6.744 1.00 95.44 184 PHE A O 1
ATOM 1532 N N . CYS A 1 185 ? 10.339 8.215 -6.727 1.00 95.50 185 CYS A N 1
ATOM 1533 C CA . CYS A 1 185 ? 9.245 8.716 -7.568 1.00 95.50 185 CYS A CA 1
ATOM 1534 C C . CYS A 1 185 ? 8.620 9.999 -6.998 1.00 95.50 185 CYS A C 1
ATOM 1536 O O . CYS A 1 185 ? 8.427 10.979 -7.713 1.00 95.50 185 CYS A O 1
ATOM 1538 N N . LYS A 1 186 ? 8.389 10.033 -5.682 1.00 95.06 186 LYS A N 1
ATOM 1539 C CA . LYS A 1 186 ? 7.778 11.160 -4.968 1.00 95.06 186 LYS A CA 1
ATOM 1540 C C . LYS A 1 186 ? 8.655 12.414 -4.914 1.00 95.06 186 LYS A C 1
ATOM 1542 O O . LYS A 1 186 ? 8.124 13.518 -4.963 1.00 95.06 186 LYS A O 1
ATOM 1547 N N . HIS A 1 187 ? 9.973 12.271 -4.754 1.00 94.06 187 HIS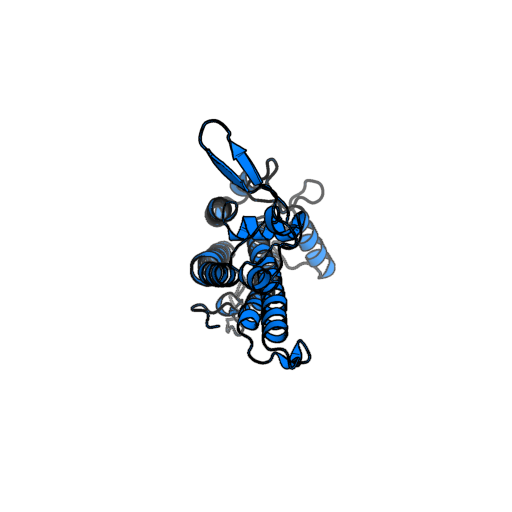 A N 1
ATOM 1548 C CA . HIS A 1 187 ? 10.864 13.410 -4.476 1.00 94.06 187 HIS A CA 1
ATOM 1549 C C . HIS A 1 187 ? 11.844 13.754 -5.598 1.00 94.06 187 HIS A C 1
ATOM 1551 O O . HIS A 1 187 ? 12.331 14.880 -5.653 1.00 94.06 187 HIS A O 1
ATOM 1557 N N . LYS A 1 188 ? 12.192 12.783 -6.442 1.00 91.75 188 LYS A N 1
ATOM 1558 C CA . LYS A 1 188 ? 13.276 12.873 -7.432 1.00 91.75 188 LYS A CA 1
ATOM 1559 C C . LYS A 1 188 ? 12.785 12.673 -8.869 1.00 91.75 188 LYS A C 1
ATOM 1561 O O . LYS A 1 188 ? 13.551 12.903 -9.799 1.00 91.75 188 LYS A O 1
ATOM 1566 N N . GLY A 1 189 ? 11.516 12.304 -9.050 1.00 89.81 189 GLY A N 1
ATOM 1567 C CA . GLY A 1 189 ? 10.887 12.115 -10.352 1.00 89.81 189 GLY A CA 1
ATOM 1568 C C . GLY A 1 189 ? 10.990 10.678 -10.856 1.00 89.81 189 GLY A C 1
ATOM 1569 O O . GLY A 1 189 ? 11.134 9.738 -10.080 1.00 89.81 189 GLY A O 1
ATOM 1570 N N . ARG A 1 190 ? 10.890 10.498 -12.173 1.00 90.69 190 ARG A N 1
ATOM 1571 C CA . ARG A 1 190 ? 10.696 9.180 -12.786 1.00 90.69 190 ARG A CA 1
ATOM 1572 C C . ARG A 1 190 ? 12.014 8.405 -12.973 1.00 90.69 190 ARG A C 1
ATOM 1574 O O . ARG A 1 190 ? 12.968 8.977 -13.520 1.00 90.69 190 ARG A O 1
ATOM 1581 N N . PRO A 1 191 ? 12.091 7.120 -12.582 1.00 92.81 191 PRO A N 1
ATOM 1582 C CA . PRO A 1 191 ? 13.274 6.291 -12.814 1.00 92.81 191 PRO A CA 1
ATOM 1583 C C . PRO A 1 191 ? 13.452 5.919 -14.296 1.00 92.81 191 PRO A C 1
ATOM 1585 O O . PRO A 1 191 ? 12.562 6.121 -15.125 1.00 92.81 191 PRO A O 1
ATOM 1588 N N . ALA A 1 192 ? 14.638 5.418 -14.631 1.00 92.19 192 ALA A N 1
ATOM 1589 C CA . ALA A 1 192 ? 14.979 4.891 -15.949 1.00 92.19 192 ALA A CA 1
ATOM 1590 C C . ALA A 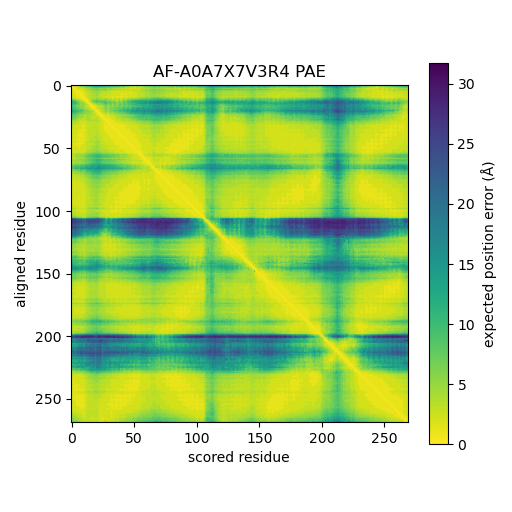1 192 ? 14.759 3.369 -15.963 1.00 92.19 192 ALA A C 1
ATOM 1592 O O . ALA A 1 192 ? 15.566 2.612 -15.421 1.00 92.19 192 ALA A O 1
ATOM 1593 N N . TYR A 1 193 ? 13.643 2.922 -16.534 1.00 94.19 193 TYR A N 1
ATOM 1594 C CA . TYR A 1 193 ? 13.299 1.501 -16.599 1.00 94.19 193 TYR A CA 1
ATOM 1595 C C . TYR A 1 193 ? 14.110 0.799 -17.682 1.00 94.19 193 TYR A C 1
ATOM 1597 O O . TYR A 1 193 ? 14.028 1.192 -18.843 1.00 94.19 193 TYR A O 1
ATOM 1605 N N . GLN A 1 194 ? 14.860 -0.236 -17.307 1.00 93.56 194 GLN A N 1
ATOM 1606 C CA . GLN A 1 194 ? 15.826 -0.904 -18.191 1.00 93.56 194 GLN A CA 1
ATOM 1607 C C . GLN A 1 194 ? 15.198 -1.343 -19.520 1.00 93.56 194 GLN A C 1
ATOM 1609 O O . GLN A 1 194 ? 15.724 -1.038 -20.581 1.00 93.56 194 GLN A O 1
ATOM 1614 N N . GLU A 1 195 ? 14.005 -1.930 -19.474 1.00 94.75 195 GLU A N 1
ATOM 1615 C CA . GLU A 1 195 ? 13.288 -2.430 -20.647 1.00 94.75 195 GLU A CA 1
ATOM 1616 C C . GLU A 1 195 ? 12.867 -1.313 -21.612 1.00 94.75 195 GLU A C 1
ATOM 1618 O O . GLU A 1 195 ? 12.715 -1.562 -22.806 1.00 94.75 195 GLU A O 1
ATOM 1623 N N . ILE A 1 196 ? 12.647 -0.094 -21.107 1.00 92.50 196 ILE A N 1
ATOM 1624 C CA . ILE A 1 196 ? 12.341 1.081 -21.933 1.00 92.50 196 ILE A CA 1
ATOM 1625 C C . ILE A 1 196 ? 13.636 1.643 -22.517 1.00 92.50 196 ILE A C 1
ATOM 1627 O O . ILE A 1 196 ? 13.694 1.920 -23.714 1.00 92.50 196 ILE A O 1
ATOM 1631 N N . GLU A 1 197 ? 14.666 1.795 -21.683 1.00 88.75 197 GLU A N 1
ATOM 1632 C CA . GLU A 1 197 ? 15.947 2.374 -22.095 1.00 88.75 197 GLU A CA 1
ATOM 1633 C C . GLU A 1 197 ? 16.648 1.499 -23.154 1.00 88.75 197 GLU A C 1
ATOM 1635 O O . GLU A 1 197 ? 17.235 2.026 -24.098 1.00 88.75 197 GLU A O 1
ATOM 1640 N N . ASP A 1 198 ? 16.495 0.173 -23.070 1.00 89.50 198 ASP A N 1
ATOM 1641 C CA . ASP A 1 198 ? 16.999 -0.789 -24.059 1.00 89.50 198 ASP A CA 1
ATOM 1642 C C . ASP A 1 198 ? 16.342 -0.627 -25.444 1.00 89.50 198 ASP A C 1
ATOM 1644 O O . ASP A 1 198 ? 16.941 -0.983 -26.462 1.00 89.50 198 ASP A O 1
ATOM 1648 N N . LEU A 1 199 ? 15.116 -0.086 -25.508 1.00 88.00 199 LEU A N 1
ATOM 1649 C CA . LEU A 1 199 ? 14.423 0.215 -26.768 1.00 88.00 199 LEU A CA 1
ATOM 1650 C C . LEU A 1 199 ? 14.780 1.598 -27.313 1.00 88.00 199 LEU A C 1
ATOM 1652 O O . LEU A 1 199 ? 14.772 1.797 -28.528 1.00 88.00 199 LEU A O 1
ATOM 1656 N N . SER A 1 200 ? 15.113 2.555 -26.444 1.00 72.19 200 SER A N 1
ATOM 1657 C CA . SER A 1 200 ? 15.632 3.860 -26.853 1.00 72.19 200 SER A CA 1
ATOM 1658 C C . SER A 1 200 ? 17.118 3.751 -27.192 1.00 72.19 200 SER A C 1
ATOM 1660 O O . SER A 1 200 ? 17.996 4.216 -26.470 1.00 72.19 200 SER A O 1
ATOM 1662 N N . SER A 1 201 ? 17.421 3.105 -28.316 1.00 57.78 201 SER A N 1
ATOM 1663 C CA . SER A 1 201 ? 18.792 2.961 -28.784 1.00 57.78 201 SER A CA 1
ATOM 1664 C C . SER A 1 201 ? 19.390 4.322 -29.153 1.00 57.78 201 SER A C 1
ATOM 1666 O O . SER A 1 201 ? 19.011 4.919 -30.163 1.00 57.78 201 SER A O 1
ATOM 1668 N N . GLY A 1 202 ? 20.395 4.766 -28.401 1.00 62.34 202 GLY A N 1
ATOM 1669 C CA . GLY A 1 202 ? 21.413 5.648 -28.954 1.00 62.34 202 GLY A CA 1
ATOM 1670 C C . GLY A 1 202 ? 22.114 6.538 -27.949 1.00 62.34 202 GLY A C 1
ATOM 1671 O O . GLY A 1 202 ? 21.930 7.751 -27.999 1.00 62.34 202 GLY A O 1
ATOM 1672 N N . ARG A 1 203 ? 23.031 5.974 -27.147 1.00 72.06 203 ARG A N 1
ATOM 1673 C CA . ARG A 1 203 ? 24.134 6.786 -26.616 1.00 72.06 203 ARG A CA 1
ATOM 1674 C C . ARG A 1 203 ? 24.834 7.432 -27.809 1.00 72.06 203 ARG A C 1
ATOM 1676 O O . ARG A 1 203 ? 25.562 6.762 -28.539 1.00 72.06 203 ARG A O 1
ATOM 1683 N N . VAL A 1 204 ? 24.603 8.727 -28.001 1.00 76.31 204 VAL A N 1
ATOM 1684 C CA . VAL A 1 204 ? 25.085 9.469 -29.177 1.00 76.31 204 VAL A CA 1
ATOM 1685 C C . VAL A 1 204 ? 26.615 9.501 -29.215 1.00 76.31 204 VAL A C 1
ATOM 1687 O O . VAL A 1 204 ? 27.217 9.444 -30.285 1.00 76.31 204 VAL A O 1
ATOM 1690 N N . MET A 1 205 ? 27.262 9.571 -28.048 1.00 77.06 205 MET A N 1
ATOM 1691 C CA . MET A 1 205 ? 28.717 9.602 -27.926 1.00 77.06 205 MET A CA 1
ATOM 1692 C C . MET A 1 205 ? 29.170 9.029 -26.579 1.00 77.06 205 MET A C 1
ATOM 1694 O O . MET A 1 205 ? 28.544 9.287 -25.553 1.00 77.06 205 MET A O 1
ATOM 1698 N N . GLY A 1 206 ? 30.262 8.259 -26.570 1.00 83.44 206 GLY A N 1
ATOM 1699 C CA . GLY A 1 206 ? 30.917 7.749 -25.360 1.00 83.44 206 GLY A CA 1
ATOM 1700 C C . GLY A 1 206 ? 32.233 8.473 -25.083 1.00 83.44 206 GLY A C 1
ATOM 1701 O O . GLY A 1 206 ? 33.035 8.657 -25.999 1.00 83.44 206 GLY A O 1
ATOM 1702 N N . PHE A 1 207 ? 32.479 8.856 -23.830 1.00 86.75 207 PHE A N 1
ATOM 1703 C CA . PHE A 1 207 ? 33.780 9.370 -23.397 1.00 86.75 207 PHE A CA 1
ATOM 1704 C C . PHE A 1 207 ? 34.558 8.265 -22.682 1.00 86.75 207 PHE A C 1
ATOM 1706 O O . PHE A 1 207 ? 34.005 7.569 -21.837 1.00 86.75 207 PHE A O 1
ATOM 1713 N N . TYR A 1 208 ? 35.846 8.110 -22.996 1.00 90.38 208 TYR A N 1
ATOM 1714 C CA . TYR A 1 208 ? 36.706 7.102 -22.375 1.00 90.38 208 TYR A CA 1
ATOM 1715 C C . TYR A 1 208 ? 38.004 7.740 -21.898 1.00 90.38 208 TYR A C 1
ATOM 1717 O O . TYR A 1 208 ? 38.666 8.452 -22.654 1.00 90.38 208 TYR A O 1
ATOM 1725 N N . VAL A 1 209 ? 38.384 7.450 -20.657 1.00 90.81 209 VAL A N 1
ATOM 1726 C CA . VAL A 1 209 ? 39.688 7.815 -20.102 1.00 90.81 209 VAL A CA 1
ATOM 1727 C C . VAL A 1 209 ? 40.539 6.557 -20.050 1.00 90.81 209 VAL A C 1
ATOM 1729 O O . VAL A 1 209 ? 40.106 5.535 -19.525 1.00 90.81 209 VAL A O 1
ATOM 1732 N N . GLN A 1 210 ? 41.743 6.620 -20.618 1.00 93.31 210 GLN A N 1
ATOM 1733 C CA . GLN A 1 210 ? 42.691 5.514 -20.573 1.00 93.31 210 GLN A CA 1
ATOM 1734 C C . GLN A 1 210 ? 43.771 5.783 -19.528 1.00 93.31 210 GLN A C 1
ATOM 1736 O O . GLN A 1 210 ? 44.462 6.804 -19.591 1.00 93.31 210 GLN A O 1
ATOM 1741 N N . ASN A 1 211 ? 43.950 4.845 -18.603 1.00 89.94 211 ASN A N 1
ATOM 1742 C CA . ASN A 1 211 ? 45.101 4.828 -17.717 1.00 89.94 211 ASN A CA 1
ATOM 1743 C C . ASN A 1 211 ? 46.355 4.474 -18.536 1.00 89.94 211 ASN A C 1
ATOM 1745 O O . ASN A 1 211 ? 46.401 3.438 -19.198 1.00 89.94 211 ASN A O 1
ATOM 1749 N N . LYS A 1 212 ? 47.370 5.345 -18.522 1.00 88.38 212 LYS A N 1
ATOM 1750 C CA . LYS A 1 212 ? 48.586 5.174 -19.335 1.00 88.38 212 LYS A CA 1
ATOM 1751 C C . LYS A 1 212 ? 49.513 4.070 -18.824 1.00 88.38 212 LYS A C 1
ATOM 1753 O O . LYS A 1 212 ? 50.254 3.516 -19.629 1.00 88.38 212 LYS A O 1
ATOM 1758 N N . ASP A 1 213 ? 49.448 3.749 -17.535 1.00 88.38 213 ASP A N 1
ATOM 1759 C CA . ASP A 1 213 ? 50.337 2.779 -16.893 1.00 88.38 213 ASP A CA 1
ATOM 1760 C C . ASP A 1 213 ? 49.764 1.356 -16.956 1.00 88.38 213 ASP A C 1
ATOM 1762 O O . ASP A 1 213 ? 50.505 0.394 -17.143 1.00 88.38 213 ASP A O 1
ATOM 1766 N N . THR A 1 214 ? 48.437 1.215 -16.843 1.00 88.75 214 THR A N 1
ATOM 1767 C CA . THR A 1 214 ? 47.746 -0.091 -16.887 1.00 88.75 214 THR A CA 1
ATOM 1768 C C . THR A 1 214 ? 47.080 -0.389 -18.231 1.00 88.75 214 THR A C 1
ATOM 1770 O O . THR A 1 214 ? 46.714 -1.530 -18.499 1.00 88.75 214 THR A O 1
ATOM 1773 N N . GLY A 1 215 ? 46.895 0.623 -19.084 1.00 88.69 215 GLY A N 1
ATOM 1774 C CA . GLY A 1 215 ? 46.177 0.519 -20.357 1.00 88.69 215 GLY A CA 1
ATOM 1775 C C . GLY A 1 215 ? 44.651 0.432 -20.225 1.00 88.69 215 GLY A C 1
ATOM 1776 O O . GLY A 1 215 ? 43.965 0.431 -21.252 1.00 88.69 215 GLY A O 1
ATOM 1777 N N . GLU A 1 216 ? 44.122 0.382 -19.000 1.00 92.19 216 GLU A N 1
ATOM 1778 C CA . GLU A 1 216 ? 42.697 0.238 -18.697 1.00 92.19 216 GLU A CA 1
ATOM 1779 C C . GLU A 1 216 ? 41.892 1.435 -19.214 1.00 92.19 216 GLU A C 1
ATOM 1781 O O . GLU A 1 216 ? 42.285 2.588 -19.030 1.00 92.19 216 GLU A O 1
ATOM 1786 N N . LYS A 1 217 ? 40.762 1.161 -19.875 1.00 91.19 217 LYS A N 1
ATOM 1787 C CA . LYS A 1 217 ? 39.834 2.185 -20.365 1.00 91.19 217 LYS A CA 1
ATOM 1788 C C . LYS A 1 217 ? 38.600 2.224 -19.478 1.00 91.19 217 LYS A C 1
ATOM 1790 O O . LYS A 1 217 ? 37.849 1.255 -19.431 1.00 91.19 217 LYS A O 1
ATOM 1795 N N . THR A 1 218 ? 38.354 3.367 -18.856 1.00 91.56 218 THR A N 1
ATOM 1796 C CA . THR A 1 218 ? 37.147 3.625 -18.071 1.00 91.56 218 THR A CA 1
ATOM 1797 C C . THR A 1 218 ? 36.190 4.478 -18.893 1.00 91.56 218 THR A C 1
ATOM 1799 O O . THR A 1 218 ? 36.574 5.531 -19.408 1.00 91.56 218 THR A O 1
ATOM 1802 N N . GLN A 1 219 ? 34.947 4.020 -19.039 1.00 89.38 219 GLN A N 1
ATOM 1803 C CA . GLN A 1 219 ? 33.889 4.803 -19.671 1.00 89.38 219 GLN A CA 1
ATOM 1804 C C . GLN A 1 219 ? 33.385 5.867 -18.696 1.00 89.38 219 GLN A C 1
ATOM 1806 O O . GLN A 1 219 ? 33.056 5.565 -17.551 1.00 89.38 219 GLN A O 1
ATOM 1811 N N . MET A 1 220 ? 33.332 7.111 -19.156 1.00 90.00 220 MET A N 1
ATOM 1812 C CA . MET A 1 220 ? 32.798 8.240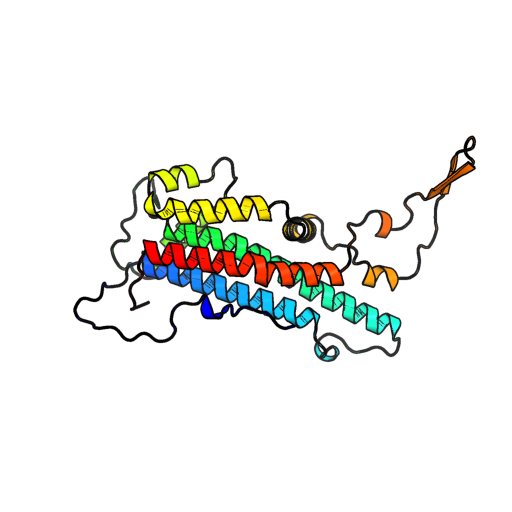 -18.404 1.00 90.00 220 MET A CA 1
ATOM 1813 C C . MET A 1 220 ? 31.329 8.458 -18.771 1.00 90.00 220 MET A C 1
ATOM 1815 O O . MET A 1 220 ? 30.917 8.151 -19.893 1.00 90.00 220 MET A O 1
ATOM 1819 N N . ALA A 1 221 ? 30.563 9.030 -17.838 1.00 86.50 221 ALA A N 1
ATOM 1820 C CA . ALA A 1 221 ? 29.169 9.391 -18.072 1.00 86.50 221 ALA A CA 1
ATOM 1821 C C . ALA A 1 221 ? 29.049 10.322 -19.288 1.00 86.50 221 ALA A C 1
ATOM 1823 O O . ALA A 1 221 ? 29.750 11.333 -19.392 1.00 86.50 221 ALA A O 1
ATOM 1824 N N . SER A 1 222 ? 28.181 9.952 -20.221 1.00 83.81 222 SER A N 1
ATOM 1825 C CA . SER A 1 222 ? 27.997 10.655 -21.490 1.00 83.81 222 SER A CA 1
ATOM 1826 C C . SER A 1 222 ? 26.570 10.563 -22.032 1.00 83.81 222 SER A C 1
ATOM 1828 O O . SER A 1 222 ? 26.254 11.237 -23.010 1.00 83.81 222 SER A O 1
ATOM 1830 N N . ASP A 1 223 ? 25.717 9.764 -21.387 1.00 82.06 223 ASP A N 1
ATOM 1831 C CA . ASP A 1 223 ? 24.286 9.656 -21.646 1.00 82.06 223 ASP A CA 1
ATOM 1832 C C . ASP A 1 223 ? 23.477 10.081 -20.407 1.00 82.06 223 ASP A C 1
ATOM 1834 O O . ASP A 1 223 ? 23.945 9.944 -19.276 1.00 82.06 223 ASP A O 1
ATOM 1838 N N . ILE A 1 224 ? 22.253 10.583 -20.596 1.00 79.94 224 ILE A N 1
ATOM 1839 C CA . ILE A 1 224 ? 21.361 10.950 -19.484 1.00 79.94 224 ILE A CA 1
ATOM 1840 C C . ILE A 1 224 ? 21.021 9.708 -18.640 1.00 79.94 224 ILE A C 1
ATOM 1842 O O . ILE A 1 224 ? 20.892 9.817 -17.419 1.00 79.94 224 ILE A O 1
ATOM 1846 N N . ALA A 1 225 ? 20.930 8.528 -19.259 1.00 77.12 225 ALA A N 1
ATOM 1847 C CA . ALA A 1 225 ? 20.682 7.267 -18.571 1.00 77.12 225 ALA A CA 1
ATOM 1848 C C . ALA A 1 225 ? 21.802 6.885 -17.582 1.00 77.12 225 ALA A C 1
ATOM 1850 O O . ALA A 1 225 ? 21.511 6.239 -16.579 1.00 77.12 225 ALA A O 1
ATOM 1851 N N . ASP A 1 226 ? 23.047 7.349 -17.781 1.00 79.44 226 ASP A N 1
ATOM 1852 C CA . ASP A 1 226 ? 24.201 7.002 -16.925 1.00 79.44 226 ASP A CA 1
ATOM 1853 C C . ASP A 1 226 ? 24.059 7.471 -15.473 1.00 79.44 226 ASP A C 1
ATOM 1855 O O . ASP A 1 226 ? 24.712 6.945 -14.573 1.00 79.44 226 ASP A O 1
ATOM 1859 N N . VAL A 1 227 ? 23.241 8.500 -15.246 1.00 83.69 227 VAL A N 1
ATOM 1860 C CA . VAL A 1 227 ? 23.095 9.153 -13.938 1.00 83.69 227 VAL A CA 1
ATOM 1861 C C . VAL A 1 227 ? 21.692 9.010 -13.353 1.00 83.69 227 VAL A C 1
ATOM 1863 O O . VAL A 1 227 ? 21.457 9.421 -12.214 1.00 83.69 227 VAL A O 1
ATOM 1866 N N . ARG A 1 228 ? 20.741 8.445 -14.107 1.00 85.19 228 ARG A N 1
ATOM 1867 C CA . ARG A 1 228 ? 19.376 8.214 -13.622 1.00 85.19 228 ARG A CA 1
ATOM 1868 C C . ARG A 1 228 ? 19.335 6.970 -12.742 1.00 85.19 228 ARG A C 1
ATOM 1870 O O . ARG A 1 228 ? 20.027 5.987 -12.979 1.00 85.19 228 ARG A O 1
ATOM 1877 N N . TYR A 1 229 ? 18.476 6.999 -11.725 1.00 90.56 229 TYR A N 1
ATOM 1878 C CA . TYR A 1 229 ? 18.175 5.795 -10.956 1.00 90.56 229 TYR A CA 1
ATOM 1879 C C . TYR A 1 229 ? 17.464 4.794 -11.868 1.00 90.56 229 TYR A C 1
ATOM 1881 O O . TYR A 1 229 ? 16.382 5.099 -12.377 1.00 90.56 229 TYR A O 1
ATOM 1889 N N . SER A 1 230 ? 18.093 3.641 -12.093 1.00 91.75 230 SER A N 1
ATOM 1890 C CA . SER A 1 230 ? 17.640 2.634 -13.049 1.00 91.75 230 SER A CA 1
ATOM 1891 C C . SER A 1 230 ? 17.423 1.278 -12.392 1.00 91.75 230 SER A C 1
ATOM 1893 O O . SER A 1 230 ? 18.184 0.880 -11.509 1.00 91.75 230 SER A O 1
ATOM 1895 N N . PHE A 1 231 ? 16.368 0.587 -12.821 1.00 94.94 231 PHE A N 1
ATOM 1896 C CA . PHE A 1 231 ? 16.030 -0.775 -12.414 1.00 94.94 231 PHE A CA 1
ATOM 1897 C C . PHE A 1 231 ? 15.062 -1.418 -13.425 1.00 94.94 231 PHE A C 1
ATOM 1899 O O . PHE A 1 231 ? 14.471 -0.715 -14.247 1.00 94.94 231 PHE A O 1
ATOM 1906 N N . SER A 1 232 ? 14.906 -2.743 -13.369 1.00 97.75 232 SER A N 1
ATOM 1907 C CA . SER A 1 232 ? 13.948 -3.487 -14.200 1.00 97.75 232 SER A CA 1
ATOM 1908 C C . SER A 1 232 ? 12.505 -3.203 -13.770 1.00 97.75 232 SER A C 1
ATOM 1910 O O . SER A 1 232 ? 12.158 -3.321 -12.591 1.00 97.75 232 SER A O 1
ATOM 1912 N N . LEU A 1 233 ? 11.658 -2.828 -14.731 1.00 98.00 233 LEU A N 1
ATOM 1913 C CA . LEU A 1 233 ? 10.220 -2.667 -14.533 1.00 98.00 233 LEU A CA 1
ATOM 1914 C C . LEU A 1 233 ? 9.561 -4.006 -14.186 1.00 98.00 233 LEU A C 1
ATOM 1916 O O . LEU A 1 233 ? 8.717 -4.040 -13.293 1.00 98.00 233 LEU A O 1
ATOM 1920 N N . GLU A 1 234 ? 9.958 -5.088 -14.858 1.00 97.81 234 GLU A N 1
ATOM 1921 C CA . GLU A 1 234 ? 9.418 -6.433 -14.625 1.00 97.81 234 GLU A CA 1
ATOM 1922 C C . GLU A 1 234 ? 9.676 -6.892 -13.186 1.00 97.81 234 GLU A C 1
ATOM 1924 O O . GLU A 1 234 ? 8.737 -7.199 -12.446 1.00 97.81 234 GLU A O 1
ATOM 1929 N N . ASP A 1 235 ? 10.937 -6.836 -12.749 1.00 98.19 235 ASP A N 1
ATOM 1930 C CA . ASP A 1 235 ? 11.324 -7.216 -11.389 1.00 98.19 235 ASP A CA 1
ATOM 1931 C C . ASP A 1 235 ? 10.625 -6.341 -10.346 1.00 98.19 235 ASP A C 1
ATOM 1933 O O . ASP A 1 235 ? 10.274 -6.804 -9.259 1.00 98.19 235 ASP A O 1
ATOM 1937 N N . ALA A 1 236 ? 10.424 -5.058 -10.654 1.00 98.38 236 ALA A N 1
ATOM 1938 C CA . ALA A 1 236 ? 9.764 -4.139 -9.745 1.00 98.38 236 ALA A CA 1
ATOM 1939 C C . ALA A 1 236 ? 8.270 -4.436 -9.578 1.00 98.38 236 ALA A C 1
ATOM 1941 O O . ALA A 1 236 ? 7.777 -4.370 -8.450 1.00 98.38 236 ALA A O 1
ATOM 1942 N N . ILE A 1 237 ? 7.574 -4.795 -10.661 1.00 98.69 237 ILE A N 1
ATOM 1943 C CA . ILE A 1 237 ? 6.179 -5.251 -10.618 1.00 98.69 237 ILE A CA 1
ATOM 1944 C C . ILE A 1 237 ? 6.088 -6.549 -9.813 1.00 98.69 237 ILE A C 1
ATOM 1946 O O . ILE A 1 237 ? 5.312 -6.608 -8.861 1.00 98.69 237 ILE A O 1
ATOM 1950 N N . ALA A 1 238 ? 6.928 -7.543 -10.114 1.00 98.12 238 ALA A N 1
ATOM 1951 C CA . ALA A 1 238 ? 6.935 -8.822 -9.405 1.00 98.12 238 ALA A CA 1
ATOM 1952 C C . ALA A 1 238 ? 7.194 -8.656 -7.896 1.00 98.12 238 ALA A C 1
ATOM 1954 O O . ALA A 1 238 ? 6.505 -9.255 -7.071 1.00 98.12 238 ALA A O 1
ATOM 1955 N N . GLN A 1 239 ? 8.135 -7.787 -7.514 1.00 98.31 239 GLN A N 1
ATOM 1956 C CA . GLN A 1 239 ? 8.398 -7.466 -6.106 1.00 98.31 239 GLN A CA 1
ATOM 1957 C C . GLN A 1 239 ? 7.214 -6.774 -5.421 1.00 98.31 239 GLN A C 1
ATOM 1959 O O . GLN A 1 239 ? 6.998 -6.980 -4.228 1.00 98.31 239 GLN A O 1
ATOM 1964 N N . LEU A 1 240 ? 6.457 -5.944 -6.142 1.00 98.56 240 LEU A N 1
ATOM 1965 C CA . LEU A 1 240 ? 5.280 -5.277 -5.587 1.00 98.56 240 LEU A CA 1
ATOM 1966 C C . LEU A 1 240 ? 4.121 -6.263 -5.374 1.00 98.56 240 LEU A C 1
ATOM 1968 O O . LEU A 1 240 ? 3.427 -6.154 -4.366 1.00 98.56 240 LEU A O 1
ATOM 1972 N N . VAL A 1 241 ? 3.965 -7.253 -6.262 1.00 98.31 241 VAL A N 1
ATOM 1973 C CA . VAL A 1 241 ? 3.021 -8.374 -6.092 1.00 98.31 241 VAL A CA 1
ATOM 1974 C C . VAL A 1 241 ? 3.403 -9.243 -4.895 1.00 98.31 241 VAL A C 1
ATOM 1976 O O . VAL A 1 241 ? 2.561 -9.517 -4.045 1.00 98.31 241 VAL A O 1
ATOM 1979 N N . ASP A 1 242 ? 4.677 -9.632 -4.779 1.00 98.19 242 ASP A N 1
ATOM 1980 C CA . ASP A 1 242 ? 5.162 -10.401 -3.625 1.00 98.19 242 ASP A CA 1
ATOM 1981 C C . ASP A 1 242 ? 4.934 -9.645 -2.309 1.00 98.19 242 ASP A C 1
ATOM 1983 O O . ASP A 1 242 ? 4.463 -10.210 -1.322 1.00 98.19 242 ASP A O 1
ATOM 1987 N N . PHE A 1 243 ? 5.209 -8.342 -2.297 1.00 98.44 243 PHE A N 1
ATOM 1988 C CA . PHE A 1 243 ? 4.942 -7.509 -1.134 1.00 98.44 243 PHE A CA 1
ATOM 1989 C C . PHE A 1 243 ? 3.457 -7.426 -0.790 1.00 98.44 243 PHE A C 1
ATOM 1991 O O . PHE A 1 243 ? 3.129 -7.502 0.392 1.00 98.44 243 PHE A O 1
ATOM 1998 N N . ASP A 1 244 ? 2.572 -7.279 -1.777 1.00 98.50 244 ASP A N 1
ATOM 1999 C CA . ASP A 1 244 ? 1.124 -7.291 -1.563 1.00 98.50 244 ASP A CA 1
ATOM 2000 C C . ASP A 1 244 ? 0.691 -8.555 -0.814 1.00 98.50 244 ASP A C 1
ATOM 2002 O O . ASP A 1 244 ? 0.173 -8.461 0.302 1.00 98.50 244 ASP A O 1
ATOM 2006 N N . ASP A 1 245 ? 0.972 -9.719 -1.396 1.00 98.12 245 ASP A N 1
ATOM 2007 C CA . ASP A 1 245 ? 0.435 -10.993 -0.927 1.00 98.12 245 ASP A CA 1
ATOM 2008 C C . ASP A 1 245 ? 1.141 -11.497 0.337 1.00 98.12 245 ASP A C 1
ATOM 2010 O O . ASP A 1 245 ? 0.496 -12.002 1.259 1.00 98.12 245 ASP A O 1
ATOM 2014 N N . ASN A 1 246 ? 2.466 -11.344 0.414 1.00 98.12 246 ASN A N 1
ATOM 2015 C CA . ASN A 1 246 ? 3.272 -11.991 1.450 1.00 98.12 246 ASN A CA 1
ATOM 2016 C C . ASN A 1 246 ? 3.666 -11.061 2.602 1.00 98.12 246 ASN A C 1
ATOM 2018 O O . ASN A 1 246 ? 4.172 -11.543 3.622 1.00 98.12 246 ASN A O 1
ATOM 2022 N N . LYS A 1 247 ? 3.473 -9.741 2.469 1.00 98.12 247 LYS A N 1
ATOM 2023 C CA . LYS A 1 247 ? 3.874 -8.764 3.497 1.00 98.12 247 LYS A CA 1
ATOM 2024 C C . LYS A 1 247 ? 2.738 -7.842 3.909 1.00 98.12 247 LYS A C 1
ATOM 2026 O O . LYS A 1 247 ? 2.379 -7.841 5.084 1.00 98.12 247 LYS A O 1
ATOM 2031 N N . LEU A 1 248 ? 2.186 -7.067 2.978 1.00 98.62 248 LEU A N 1
ATOM 2032 C CA . LEU A 1 248 ? 1.211 -6.029 3.286 1.00 98.62 248 LEU A CA 1
ATOM 2033 C C . LEU A 1 248 ? -0.128 -6.631 3.698 1.00 98.62 248 LEU A C 1
ATOM 2035 O O . LEU A 1 248 ? -0.613 -6.308 4.778 1.00 98.62 248 LEU A O 1
ATOM 2039 N N . PHE A 1 249 ? -0.704 -7.531 2.900 1.00 98.62 249 PHE A N 1
ATOM 2040 C CA . PHE A 1 249 ? -2.003 -8.117 3.215 1.00 98.62 249 PHE A CA 1
ATOM 2041 C C . PHE A 1 249 ? -2.013 -8.846 4.573 1.00 98.62 249 PHE A C 1
ATOM 2043 O O . PHE A 1 249 ? -2.884 -8.536 5.395 1.00 98.62 249 PHE A O 1
ATOM 2050 N N . PRO A 1 250 ? -1.048 -9.741 4.890 1.00 98.50 250 PRO A N 1
ATOM 2051 C CA . PRO A 1 250 ? -1.002 -10.401 6.193 1.00 98.50 250 PRO A CA 1
ATOM 2052 C C . PRO A 1 250 ? -0.852 -9.419 7.358 1.00 98.50 250 PRO A C 1
ATOM 2054 O O . PRO A 1 250 ? -1.467 -9.614 8.406 1.00 98.50 250 PRO A O 1
ATOM 2057 N N . TYR A 1 251 ? -0.062 -8.356 7.178 1.00 98.62 251 TYR A N 1
ATOM 2058 C CA . TYR A 1 251 ? 0.099 -7.300 8.175 1.00 98.62 251 TYR A CA 1
ATOM 2059 C C . TYR A 1 251 ? -1.209 -6.539 8.417 1.00 98.62 251 TYR A C 1
ATOM 2061 O O . TYR A 1 251 ? -1.644 -6.438 9.562 1.00 98.62 251 TYR A O 1
ATOM 2069 N N . ILE A 1 252 ? -1.859 -6.050 7.356 1.00 98.62 252 ILE A N 1
ATOM 2070 C CA . ILE A 1 252 ? -3.105 -5.282 7.463 1.00 98.62 252 ILE A CA 1
ATOM 2071 C C . ILE A 1 252 ? -4.204 -6.122 8.108 1.00 98.62 252 ILE A C 1
ATOM 2073 O O . ILE A 1 252 ? -4.883 -5.633 9.009 1.00 98.62 252 ILE A O 1
ATOM 2077 N N . ARG A 1 253 ? -4.349 -7.389 7.702 1.00 98.44 253 ARG A N 1
ATOM 2078 C CA . ARG A 1 253 ? -5.311 -8.307 8.319 1.00 98.44 253 ARG A CA 1
ATOM 2079 C C . ARG A 1 253 ? -5.060 -8.449 9.814 1.00 98.44 253 ARG A C 1
ATOM 2081 O O . ARG A 1 253 ? -5.956 -8.197 10.607 1.00 98.44 253 ARG A O 1
ATOM 2088 N N . LYS A 1 254 ? -3.826 -8.792 10.196 1.00 98.50 254 LYS A N 1
ATOM 2089 C CA . LYS A 1 254 ? -3.460 -8.983 11.603 1.00 98.50 254 LYS A CA 1
ATOM 2090 C C . LYS A 1 254 ? -3.710 -7.717 12.430 1.00 98.50 254 LYS A C 1
ATOM 2092 O O . LYS A 1 254 ? -4.191 -7.816 13.559 1.00 98.50 254 LYS A O 1
ATOM 2097 N N . LEU A 1 255 ? -3.414 -6.545 11.867 1.00 98.44 255 LEU A N 1
ATOM 2098 C CA . LEU A 1 255 ? -3.644 -5.262 12.522 1.00 98.44 255 LEU A CA 1
ATOM 2099 C C . LEU A 1 255 ? -5.140 -4.996 12.733 1.00 98.44 255 LEU A C 1
ATOM 2101 O O . LEU A 1 255 ? -5.530 -4.627 13.839 1.00 98.44 255 LEU A O 1
ATOM 2105 N N . ILE A 1 256 ? -5.967 -5.204 11.702 1.00 98.00 256 ILE A N 1
ATOM 2106 C CA . ILE A 1 256 ? -7.429 -5.063 11.784 1.00 98.00 256 ILE A CA 1
ATOM 2107 C C . ILE A 1 256 ? -7.988 -6.013 12.844 1.00 98.00 256 ILE A C 1
ATOM 2109 O O . ILE A 1 256 ? -8.646 -5.533 13.763 1.00 98.00 256 ILE A O 1
ATOM 2113 N N . ASP A 1 257 ? -7.650 -7.304 12.782 1.00 97.62 257 ASP A N 1
ATOM 2114 C CA . ASP A 1 257 ? -8.114 -8.320 13.738 1.00 97.62 257 ASP A CA 1
ATOM 2115 C C . ASP A 1 257 ? -7.745 -7.927 15.181 1.00 97.62 257 ASP A C 1
ATOM 2117 O O . ASP A 1 257 ? -8.570 -7.967 16.092 1.00 97.62 257 ASP A O 1
ATOM 2121 N N . THR A 1 258 ? -6.510 -7.451 15.383 1.00 97.88 258 THR A N 1
ATOM 2122 C CA . THR A 1 258 ? -6.032 -6.994 16.697 1.00 97.88 258 THR A CA 1
ATOM 2123 C C . THR A 1 258 ? -6.848 -5.808 17.213 1.00 97.88 258 THR A C 1
ATOM 2125 O O . THR A 1 258 ? -7.228 -5.781 18.382 1.00 97.88 258 THR A O 1
ATOM 2128 N N . ILE A 1 259 ? -7.119 -4.814 16.363 1.00 95.56 259 ILE A N 1
ATOM 2129 C CA . ILE A 1 259 ? -7.905 -3.635 16.746 1.00 95.56 259 ILE A CA 1
ATOM 2130 C C . ILE A 1 259 ? -9.369 -4.020 17.012 1.00 95.56 259 ILE A C 1
ATOM 2132 O O . ILE A 1 259 ? -9.963 -3.520 17.971 1.00 95.56 259 ILE A O 1
ATOM 2136 N N . GLU A 1 260 ? -9.948 -4.920 16.215 1.00 94.75 260 GLU A N 1
ATOM 2137 C CA . GLU A 1 260 ? -11.305 -5.432 16.424 1.00 94.75 260 GLU A CA 1
ATOM 2138 C C . GLU A 1 260 ? -11.446 -6.169 17.755 1.00 94.75 260 GLU A C 1
ATOM 2140 O O . GLU A 1 260 ? -12.416 -5.930 18.478 1.00 94.75 260 GLU A O 1
ATOM 2145 N N . ASP A 1 261 ? -10.472 -7.003 18.119 1.00 95.25 261 ASP A N 1
ATOM 2146 C CA . ASP A 1 261 ? -10.466 -7.736 19.388 1.00 95.25 261 ASP A CA 1
ATOM 2147 C C . ASP A 1 261 ? -10.422 -6.803 20.607 1.00 95.25 261 ASP A C 1
ATOM 2149 O O . ASP A 1 261 ? -11.021 -7.098 21.652 1.00 95.25 261 ASP A O 1
ATOM 2153 N N . ILE A 1 262 ? -9.744 -5.658 20.469 1.00 92.62 262 ILE A N 1
ATOM 2154 C CA . ILE A 1 262 ? -9.655 -4.622 21.502 1.00 92.62 262 ILE A CA 1
ATOM 2155 C C . ILE A 1 262 ? -10.961 -3.819 21.582 1.00 92.62 262 ILE A C 1
ATOM 2157 O O . ILE A 1 262 ? -11.553 -3.706 22.658 1.00 92.62 262 ILE A O 1
ATOM 2161 N N . LEU A 1 263 ? -11.425 -3.259 20.459 1.00 90.44 263 LEU A N 1
ATOM 2162 C CA . LEU A 1 263 ? -12.581 -2.353 20.425 1.00 90.44 263 LEU A CA 1
ATOM 2163 C C . LEU A 1 263 ? -13.918 -3.075 20.612 1.00 90.44 263 LEU A C 1
ATOM 2165 O O . LEU A 1 263 ? -14.853 -2.521 21.210 1.00 90.44 263 LEU A O 1
ATOM 2169 N N . LYS A 1 264 ? -14.006 -4.299 20.082 1.00 91.19 264 LYS A N 1
ATOM 2170 C CA . LYS A 1 264 ? -15.230 -5.091 19.923 1.00 91.19 264 LYS A CA 1
ATOM 2171 C C . LYS A 1 264 ? -16.363 -4.231 19.354 1.00 91.19 264 LYS A C 1
ATOM 2173 O O . LYS A 1 264 ? -17.323 -3.953 20.089 1.00 91.19 264 LYS A O 1
ATOM 2178 N N . PRO A 1 265 ? -16.229 -3.758 18.095 1.00 91.19 265 PRO A N 1
ATOM 2179 C CA . PRO A 1 265 ? -17.182 -2.828 17.507 1.00 91.19 265 PRO A CA 1
ATOM 2180 C C . PRO A 1 265 ? -18.603 -3.387 17.544 1.00 91.19 265 PRO A C 1
ATOM 2182 O O . PRO A 1 265 ? -18.807 -4.593 17.375 1.00 91.19 265 PRO A O 1
ATOM 2185 N N . SER A 1 266 ? -19.595 -2.521 17.757 1.00 90.62 266 SER A N 1
ATOM 2186 C CA . SER A 1 266 ? -20.995 -2.937 17.686 1.00 90.62 266 SER A CA 1
ATOM 2187 C C . SER A 1 266 ? -21.301 -3.609 16.337 1.00 90.62 266 SER A C 1
ATOM 2189 O O . SER A 1 266 ? -20.939 -3.059 15.297 1.00 90.62 266 SER A O 1
ATOM 2191 N N . PRO A 1 267 ? -22.044 -4.736 16.314 1.00 89.94 267 PRO A N 1
ATOM 2192 C CA . PRO A 1 267 ? -22.466 -5.385 15.069 1.00 89.94 267 PRO A CA 1
ATOM 2193 C C . PRO A 1 267 ? -23.457 -4.538 14.245 1.00 89.94 267 PRO A C 1
ATOM 2195 O O . PRO A 1 267 ? -23.875 -4.959 13.170 1.00 89.94 267 PRO A O 1
ATOM 2198 N N . MET A 1 268 ? -23.867 -3.370 14.758 1.00 89.00 268 MET A N 1
ATOM 2199 C CA . MET A 1 268 ? -24.736 -2.412 14.074 1.00 89.00 268 MET A CA 1
ATOM 2200 C C . MET A 1 268 ? -24.012 -1.569 13.008 1.00 89.00 268 MET A C 1
ATOM 2202 O O . MET A 1 268 ? -24.703 -0.902 12.238 1.00 89.00 268 MET A O 1
ATOM 2206 N N . ILE A 1 269 ? -22.669 -1.561 12.980 1.00 84.88 269 ILE A N 1
ATOM 2207 C CA . ILE A 1 269 ? -21.847 -0.742 12.065 1.00 84.88 269 ILE A CA 1
ATOM 2208 C C . ILE A 1 269 ? -20.989 -1.616 11.159 1.00 84.88 269 ILE A C 1
ATOM 2210 O O . ILE A 1 269 ? -20.210 -2.452 11.666 1.00 84.88 269 ILE A O 1
#

Mean predicted aligned error: 6.75 Å

pLDDT: mean 89.12, std 10.42, range [48.75, 98.69]